Protein AF-A0A871RHY3-F1 (afdb_monomer_lite)

Foldseek 3Di:
DDDPPPDCVVVVVVVVVVVVVVVVCVVVVVPDVDNCLVVVLVVLVVVLPPPDLPPDDVDPQLVVLCVVCLVVLVCVVVDDLLRLLLSLLSNLQVCCCPVVVVPDHQPPLSPDPCPDSVSSVVSQVSLVVDPVSNVSSVVSSVCVNVSSVVCNVSVVVVVVSVVSVVVSVVSVVVVVVVVVVVVCPVVVVVVVVVVVVVVVCVVVVVVVVVVVVVVCVVVVVVVVVVVVVVVVVVVVVVVVVVVVVVVVVVVVVVVVVVVVVVVVVVVVVVVVVVVVVVVVVCCVVVVVVVVVVVVVVVVVVVVVVVVVVVVVVVVVVVVVVVVVPDPDDDDDPPPVVPPPPPVVVVVVVPPPD

Sequence (353 aa):
MSTGANHPYHTMKDCILILLLMKILRSEAEESNELYTPKLLSVIKEASKGKEISVDFDSSCILEVISSFVDRCEQIDEMDESEKSAVAIRLSECIFDEQFSGQMQLPKDCYQEMQTRQDVKRCVSQLAENPVWWTTYFGYLNLVADICNSYRGPLEQQHALSTYRLLEVRIEKMVGLLEQISRGGFMDELRQDMDSMVRNVAEEASERMRYNVEQVAKDMVGNIHAQNREVAEAVRKASESAVKNQRDVESFNKQLRTMHQDSMEELARVLGGKQKEIEHLIDTHLGSSFQLWSKVQRKAIRAVWLALWICVSTAILGVAKFLKKTNVGSFVEIACAGMGVIVGQALYCRIVQ

Radius of gyration: 83.94 Å; chains: 1; bounding box: 131×66×231 Å

InterPro domains:
  IPR007292 Nuclear fusion protein Kar5 [PF04163] (58-258)
  IPR007292 Nuclear fusion protein Kar5 [PTHR28012] (12-268)

Organism: Dekkera bruxellensis (NCBI:txid5007)

Structure (mmCIF, N/CA/C/O backbone):
data_AF-A0A871RHY3-F1
#
_entry.id   AF-A0A871RHY3-F1
#
loop_
_atom_site.group_PDB
_atom_site.id
_atom_site.type_symbol
_atom_site.label_atom_id
_atom_site.label_alt_id
_atom_site.label_comp_id
_atom_site.label_asym_id
_atom_site.label_entity_id
_atom_site.label_seq_id
_atom_site.pdbx_PDB_ins_code
_atom_site.Cartn_x
_atom_site.Cartn_y
_atom_site.Cartn_z
_atom_site.occupancy
_atom_site.B_iso_or_equiv
_atom_site.auth_seq_id
_atom_site.auth_comp_id
_atom_site.auth_asym_id
_atom_site.auth_atom_id
_atom_site.pdbx_PDB_model_num
ATOM 1 N N . MET A 1 1 ? -8.969 -16.867 -23.484 1.00 34.72 1 MET A N 1
ATOM 2 C CA . MET A 1 1 ? -8.028 -17.724 -22.734 1.00 34.72 1 MET A CA 1
ATOM 3 C C . MET A 1 1 ? -6.724 -17.771 -23.509 1.00 34.72 1 MET A C 1
ATOM 5 O O . MET A 1 1 ? -6.635 -18.504 -24.479 1.00 34.72 1 MET A O 1
ATOM 9 N N . SER A 1 2 ? -5.757 -16.941 -23.133 1.00 24.31 2 SER A N 1
ATOM 10 C CA . SER A 1 2 ? -4.347 -17.167 -23.444 1.00 24.31 2 SER A CA 1
ATOM 11 C C . SER A 1 2 ? -3.567 -16.562 -22.287 1.00 24.31 2 SER A C 1
ATOM 13 O O . SER A 1 2 ? -3.678 -15.373 -21.997 1.00 24.31 2 SER A O 1
ATOM 15 N N . THR A 1 3 ? -2.945 -17.439 -21.516 1.00 28.36 3 THR A N 1
ATOM 16 C CA . THR A 1 3 ? -2.154 -17.138 -20.330 1.00 28.36 3 THR A CA 1
ATOM 17 C C . THR A 1 3 ? -0.829 -16.537 -20.775 1.00 28.36 3 THR A C 1
ATOM 19 O O . THR A 1 3 ? -0.040 -17.223 -21.421 1.00 28.36 3 THR A O 1
ATOM 22 N N . GLY A 1 4 ? -0.593 -15.269 -20.434 1.00 29.16 4 GLY A N 1
ATOM 23 C CA . GLY A 1 4 ? 0.709 -14.627 -20.583 1.00 29.16 4 GLY A CA 1
AT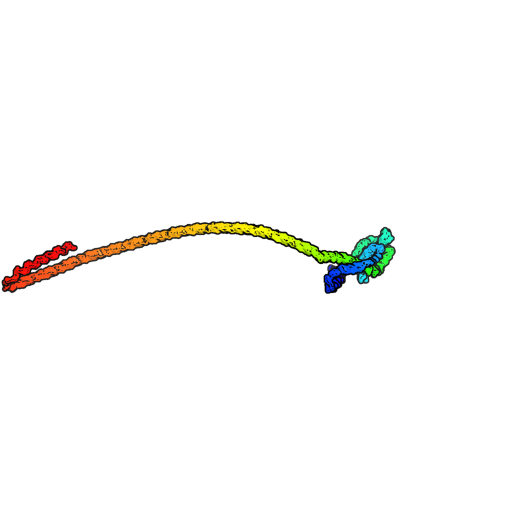OM 24 C C . GLY A 1 4 ? 1.744 -15.366 -19.742 1.00 29.16 4 GLY A C 1
ATOM 25 O O . GLY A 1 4 ? 1.705 -15.326 -18.511 1.00 29.16 4 GLY A O 1
ATOM 26 N N . ALA A 1 5 ? 2.637 -16.084 -20.414 1.00 30.33 5 ALA A N 1
ATOM 27 C CA . ALA A 1 5 ? 3.807 -16.679 -19.803 1.00 30.33 5 ALA A CA 1
ATOM 28 C C . ALA A 1 5 ? 4.798 -15.552 -19.481 1.00 30.33 5 ALA A C 1
ATOM 30 O O . ALA A 1 5 ? 5.574 -15.127 -20.331 1.00 30.33 5 ALA A O 1
ATOM 31 N N . ASN A 1 6 ? 4.755 -15.050 -18.247 1.00 34.31 6 ASN A N 1
ATOM 32 C CA . ASN A 1 6 ? 5.862 -14.285 -17.685 1.00 34.31 6 ASN A CA 1
ATOM 33 C C . ASN A 1 6 ? 7.087 -15.206 -17.635 1.00 34.31 6 ASN A C 1
ATOM 35 O O . ASN A 1 6 ? 7.127 -16.159 -16.853 1.00 34.31 6 ASN A O 1
ATOM 39 N N . HIS A 1 7 ? 8.068 -14.947 -18.499 1.00 35.62 7 HIS A N 1
ATOM 40 C CA . HIS A 1 7 ? 9.336 -15.663 -18.505 1.00 35.62 7 HIS A CA 1
ATOM 41 C C . HIS A 1 7 ? 10.075 -15.452 -17.162 1.00 35.62 7 HIS A C 1
ATOM 43 O O . HIS A 1 7 ? 10.388 -14.313 -16.820 1.00 35.62 7 HIS A O 1
ATOM 49 N N . PRO A 1 8 ? 10.420 -16.515 -16.402 1.00 38.91 8 PRO A N 1
ATOM 50 C CA . PRO A 1 8 ? 11.070 -16.398 -15.085 1.00 38.91 8 PRO A CA 1
ATOM 51 C C . PRO A 1 8 ? 12.577 -16.084 -15.151 1.00 38.91 8 PRO A C 1
ATOM 53 O O . PRO A 1 8 ? 13.247 -15.995 -14.118 1.00 38.91 8 PRO A O 1
ATOM 56 N N . TYR A 1 9 ? 13.144 -15.972 -16.355 1.00 36.91 9 TYR A N 1
ATOM 57 C CA . TYR A 1 9 ? 14.594 -15.963 -16.561 1.00 36.91 9 TYR A CA 1
ATOM 58 C C . TYR A 1 9 ? 15.264 -14.619 -16.243 1.00 36.91 9 TYR A C 1
ATOM 60 O O . TYR A 1 9 ? 16.408 -14.624 -15.787 1.00 36.91 9 TYR A O 1
ATOM 68 N N . HIS A 1 10 ? 14.565 -13.487 -16.392 1.00 39.28 10 HIS A N 1
ATOM 69 C CA . HIS A 1 10 ? 15.110 -12.172 -16.023 1.00 39.28 10 HIS A CA 1
ATOM 70 C C . HIS A 1 10 ? 15.220 -12.00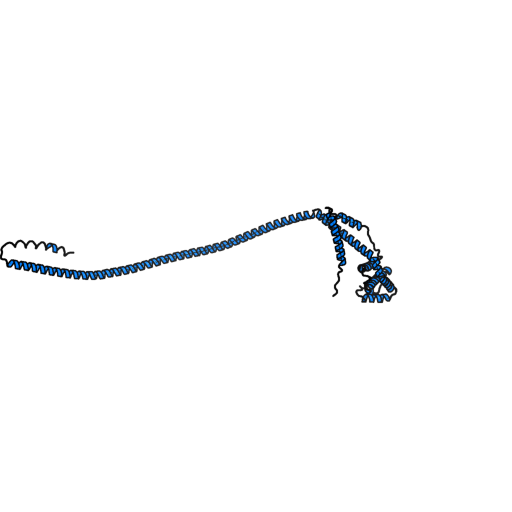7 -14.502 1.00 39.28 10 HIS A C 1
ATOM 72 O O . HIS A 1 10 ? 16.290 -11.696 -13.985 1.00 39.28 10 HIS A O 1
ATOM 78 N N . THR A 1 11 ? 14.167 -12.368 -13.764 1.00 43.88 11 THR A N 1
ATOM 79 C CA . THR A 1 11 ? 14.159 -12.301 -12.296 1.00 43.88 11 THR A CA 1
ATOM 80 C C . THR A 1 11 ? 15.189 -13.224 -11.651 1.00 43.88 11 THR A C 1
ATOM 82 O O . THR A 1 11 ? 15.744 -12.893 -10.609 1.00 43.88 11 THR A O 1
ATOM 85 N N . MET A 1 12 ? 15.486 -14.377 -12.263 1.00 40.31 12 MET A N 1
ATOM 86 C CA . MET A 1 12 ? 16.470 -15.309 -11.711 1.00 40.31 12 MET A CA 1
ATOM 87 C C . MET A 1 12 ? 17.908 -14.809 -11.903 1.00 40.31 12 MET A C 1
ATOM 89 O O . MET A 1 12 ? 18.705 -14.939 -10.977 1.00 40.31 12 MET A O 1
ATOM 93 N N . LYS A 1 13 ? 18.238 -14.190 -13.049 1.00 44.59 13 LYS A N 1
ATOM 94 C CA . LYS A 1 13 ? 19.555 -13.563 -13.273 1.00 44.59 13 LYS A CA 1
ATOM 95 C C . LYS A 1 13 ? 19.782 -12.391 -12.313 1.00 44.59 13 LYS A C 1
ATOM 97 O O . LYS A 1 13 ? 20.849 -12.315 -11.707 1.00 44.59 13 LYS A O 1
ATOM 102 N N . ASP A 1 14 ? 18.757 -11.572 -12.084 1.00 44.06 14 ASP A N 1
ATOM 103 C CA . ASP A 1 14 ? 18.810 -10.463 -11.125 1.00 44.06 14 ASP A CA 1
ATOM 104 C C . ASP A 1 14 ? 18.944 -10.962 -9.679 1.00 44.06 14 ASP A C 1
ATOM 106 O O . ASP A 1 14 ? 19.763 -10.452 -8.912 1.00 44.06 14 ASP A O 1
ATOM 110 N N . CYS A 1 15 ? 18.219 -12.023 -9.304 1.00 40.78 15 CYS A N 1
ATOM 111 C CA . CYS A 1 15 ? 18.378 -12.663 -7.998 1.00 40.78 15 CYS A CA 1
ATOM 112 C C . CYS A 1 15 ? 19.764 -13.293 -7.823 1.00 40.78 15 CYS A C 1
ATOM 114 O O . CYS A 1 15 ? 20.337 -13.182 -6.744 1.00 40.78 15 CYS A O 1
ATOM 116 N N . ILE A 1 16 ? 20.330 -13.927 -8.853 1.00 57.22 16 ILE A N 1
ATOM 117 C CA . ILE A 1 16 ? 21.684 -14.496 -8.797 1.00 57.22 16 ILE A CA 1
ATOM 118 C C . ILE A 1 16 ? 22.722 -13.381 -8.650 1.00 57.22 16 ILE A C 1
ATOM 120 O O . ILE A 1 16 ? 23.623 -13.512 -7.825 1.00 57.22 16 ILE A O 1
ATOM 124 N N . LEU A 1 17 ? 22.574 -12.267 -9.372 1.00 52.22 17 LEU A N 1
ATOM 125 C CA . LEU A 1 17 ? 23.465 -11.114 -9.254 1.00 52.22 17 LEU A CA 1
ATOM 126 C C . LEU A 1 17 ? 23.392 -10.490 -7.852 1.00 52.22 17 LEU A C 1
ATOM 128 O O . LEU A 1 17 ? 24.427 -10.244 -7.239 1.00 52.22 17 LEU A O 1
ATOM 132 N N . ILE A 1 18 ? 22.188 -10.317 -7.300 1.00 54.62 18 ILE A N 1
ATOM 133 C CA . ILE A 1 18 ? 21.980 -9.818 -5.931 1.00 54.62 18 ILE A CA 1
ATOM 134 C C . ILE A 1 18 ? 22.538 -10.799 -4.893 1.00 54.62 18 ILE A C 1
ATOM 136 O O . ILE A 1 18 ? 23.165 -10.371 -3.930 1.00 54.62 18 ILE A O 1
ATOM 140 N N . LEU A 1 19 ? 22.364 -12.110 -5.078 1.00 53.72 19 LEU A N 1
ATOM 141 C CA . LEU A 1 19 ? 22.901 -13.132 -4.173 1.00 53.72 19 LEU A CA 1
ATOM 142 C C . LEU A 1 19 ? 24.429 -13.227 -4.243 1.00 53.72 19 LEU A C 1
ATOM 144 O O . LEU A 1 19 ? 25.063 -13.469 -3.216 1.00 53.72 19 LEU A O 1
ATOM 148 N N . LEU A 1 20 ? 25.026 -13.016 -5.418 1.00 56.69 20 LEU A N 1
ATOM 149 C CA . LEU A 1 20 ? 26.476 -12.922 -5.588 1.00 56.69 20 LEU A CA 1
ATOM 150 C C . LEU A 1 20 ? 27.019 -11.650 -4.935 1.00 56.69 20 LEU A C 1
ATOM 152 O O . LEU A 1 20 ? 27.974 -11.741 -4.172 1.00 56.69 20 LEU A O 1
ATOM 156 N N . LEU A 1 21 ? 26.368 -10.501 -5.134 1.00 54.19 21 LEU A N 1
ATOM 157 C CA . LEU A 1 21 ? 26.714 -9.251 -4.452 1.00 54.19 21 LEU A CA 1
ATOM 158 C C . LEU A 1 21 ? 26.584 -9.395 -2.930 1.00 54.19 21 LEU A C 1
ATOM 160 O O . LEU A 1 21 ? 27.498 -9.029 -2.205 1.00 54.19 21 LEU A O 1
ATOM 164 N N . MET A 1 22 ? 25.510 -10.013 -2.436 1.00 54.38 22 MET A N 1
ATOM 165 C CA . MET A 1 22 ? 25.309 -10.290 -1.009 1.00 54.38 22 MET A CA 1
ATOM 166 C C . MET A 1 22 ? 26.348 -11.269 -0.451 1.00 54.38 22 MET A C 1
ATOM 168 O O . MET A 1 22 ? 26.772 -11.113 0.689 1.00 54.38 22 MET A O 1
ATOM 172 N N . LYS A 1 23 ? 26.783 -12.271 -1.227 1.00 59.38 23 LYS A N 1
ATOM 173 C CA . LYS A 1 23 ? 27.857 -13.191 -0.820 1.00 59.38 23 LYS A CA 1
ATOM 174 C C . LYS A 1 23 ? 29.224 -12.519 -0.792 1.00 59.38 23 LYS A C 1
ATOM 176 O O . LYS A 1 23 ? 29.977 -12.798 0.130 1.00 59.38 23 LYS A O 1
ATOM 181 N N . ILE A 1 24 ? 29.527 -11.649 -1.753 1.00 56.25 24 ILE A N 1
ATOM 182 C CA . ILE A 1 24 ? 30.765 -10.858 -1.770 1.00 56.25 24 ILE A CA 1
ATOM 183 C C . ILE A 1 24 ? 30.770 -9.904 -0.570 1.00 56.25 24 ILE A C 1
ATOM 185 O O . ILE A 1 24 ? 31.701 -9.938 0.225 1.00 56.25 24 ILE A O 1
ATOM 189 N N . LEU A 1 25 ? 29.667 -9.180 -0.348 1.00 51.50 25 LEU A N 1
ATOM 190 C CA . LEU A 1 25 ? 29.488 -8.307 0.816 1.00 51.50 25 LEU A CA 1
ATOM 191 C C . LEU A 1 25 ? 29.602 -9.068 2.146 1.00 51.50 25 LEU A C 1
ATOM 193 O O . LEU A 1 25 ? 30.148 -8.540 3.107 1.00 51.50 25 LEU A O 1
ATOM 197 N N . ARG A 1 26 ? 29.108 -10.311 2.214 1.00 49.31 26 ARG A N 1
ATOM 198 C CA . ARG A 1 26 ? 29.196 -11.154 3.416 1.00 49.31 26 ARG A CA 1
ATOM 199 C C . ARG A 1 26 ? 30.596 -11.727 3.638 1.00 49.31 26 ARG A C 1
ATOM 201 O O . ARG A 1 26 ? 31.051 -11.756 4.772 1.00 49.31 26 ARG A O 1
ATOM 208 N N . SER A 1 27 ? 31.259 -12.168 2.570 1.00 46.28 27 SER A N 1
ATOM 209 C CA . SER A 1 27 ? 32.618 -12.716 2.617 1.00 46.28 27 SER A CA 1
ATOM 210 C C . SER A 1 27 ? 33.648 -11.650 2.990 1.00 46.28 27 SER A C 1
ATOM 212 O O . SER A 1 27 ? 34.603 -11.965 3.685 1.00 46.28 27 SER A O 1
ATOM 214 N N . GLU A 1 28 ? 33.459 -10.400 2.557 1.00 45.25 28 GLU A N 1
ATOM 215 C CA . GLU A 1 28 ? 34.365 -9.288 2.884 1.00 45.25 28 GLU A CA 1
ATOM 216 C C . GLU A 1 28 ? 34.068 -8.658 4.259 1.00 45.25 28 GLU A C 1
ATOM 218 O O . GLU A 1 28 ? 34.973 -8.119 4.897 1.00 45.25 28 GLU A O 1
ATOM 223 N N . ALA A 1 29 ? 32.830 -8.771 4.762 1.00 46.66 29 ALA A N 1
ATOM 224 C CA . ALA A 1 29 ? 32.450 -8.303 6.099 1.00 46.66 29 ALA A CA 1
ATOM 225 C C . ALA A 1 29 ? 32.976 -9.190 7.245 1.00 46.66 29 ALA A C 1
ATOM 227 O O . ALA A 1 29 ? 33.106 -8.711 8.369 1.00 46.66 29 ALA A O 1
ATOM 228 N N . GLU A 1 30 ? 33.282 -10.468 6.990 1.00 45.62 30 GLU A N 1
ATOM 229 C CA . GLU A 1 30 ? 33.832 -11.376 8.013 1.00 45.62 30 GLU A CA 1
ATOM 230 C C . GLU A 1 30 ? 35.341 -11.178 8.249 1.00 45.62 30 GLU A C 1
ATOM 232 O O . GLU A 1 30 ? 35.845 -11.574 9.299 1.00 45.62 30 GLU A O 1
ATOM 237 N N . GLU A 1 31 ? 36.062 -10.519 7.333 1.00 45.09 31 GLU A N 1
ATOM 238 C CA . GLU A 1 31 ? 37.527 -10.395 7.402 1.00 45.09 31 GLU A CA 1
ATOM 239 C C . GLU A 1 31 ? 38.023 -9.018 7.884 1.00 45.09 31 GLU A C 1
ATOM 241 O O . GLU A 1 31 ? 39.197 -8.857 8.218 1.00 45.09 31 GLU A O 1
ATOM 246 N N . SER A 1 32 ? 37.149 -8.010 7.999 1.00 41.72 32 SER A N 1
ATOM 247 C CA . SER A 1 32 ? 37.547 -6.691 8.502 1.00 41.72 32 SER A CA 1
ATOM 248 C C . SER A 1 32 ? 36.383 -5.909 9.113 1.00 41.72 32 SER A C 1
ATOM 250 O O . SER A 1 32 ? 35.351 -5.685 8.492 1.00 41.72 32 SER A O 1
ATOM 252 N N . ASN A 1 33 ? 36.567 -5.456 10.352 1.00 42.16 33 ASN A N 1
ATOM 253 C CA . ASN A 1 33 ? 35.591 -4.696 11.141 1.00 42.16 33 ASN A CA 1
ATOM 254 C C . ASN A 1 33 ? 35.459 -3.220 10.683 1.00 42.16 33 ASN A C 1
ATOM 256 O O . ASN A 1 33 ? 35.135 -2.341 11.479 1.00 42.16 33 ASN A O 1
ATOM 260 N N . GLU A 1 34 ? 35.754 -2.936 9.412 1.00 45.28 34 GLU A N 1
ATOM 261 C CA . GLU A 1 34 ? 35.623 -1.623 8.783 1.00 45.28 34 GLU A CA 1
ATOM 262 C C . GLU A 1 34 ? 34.613 -1.729 7.638 1.00 45.28 34 GLU A C 1
ATOM 264 O O . GLU A 1 34 ? 34.694 -2.602 6.780 1.00 45.28 34 GLU A O 1
ATOM 269 N N . LEU A 1 35 ? 33.621 -0.842 7.630 1.00 49.53 35 LEU A N 1
ATOM 270 C CA . LEU A 1 35 ? 32.551 -0.818 6.640 1.00 49.53 35 LEU A CA 1
ATOM 271 C C . LEU A 1 35 ? 33.115 -0.402 5.260 1.00 49.53 35 LEU A C 1
ATOM 273 O O . LEU A 1 35 ? 33.125 0.775 4.905 1.00 49.53 35 LEU A O 1
ATOM 277 N N . TYR A 1 36 ? 33.591 -1.376 4.476 1.00 51.19 36 TYR A N 1
ATOM 278 C CA . TYR A 1 36 ? 34.290 -1.212 3.185 1.00 51.19 36 TYR A CA 1
ATOM 279 C C . TYR A 1 36 ? 33.425 -0.723 2.000 1.00 51.19 36 TYR A C 1
ATOM 281 O O . TYR A 1 36 ? 33.869 -0.734 0.848 1.00 51.19 36 TYR A O 1
ATOM 289 N N . THR A 1 37 ? 32.215 -0.213 2.244 1.00 57.94 37 THR A N 1
ATOM 290 C CA . THR A 1 37 ? 31.340 0.377 1.211 1.00 57.94 37 THR A CA 1
ATOM 291 C C . THR A 1 37 ? 31.993 1.455 0.325 1.00 57.94 37 THR A C 1
ATOM 293 O O . THR A 1 37 ? 31.690 1.468 -0.869 1.00 57.94 37 THR A O 1
ATOM 296 N N . PRO A 1 38 ? 32.922 2.314 0.808 1.00 59.22 38 PRO A N 1
ATOM 297 C CA . PRO A 1 38 ? 33.596 3.296 -0.048 1.00 59.22 38 PRO A CA 1
ATOM 298 C C . PRO A 1 38 ? 34.537 2.661 -1.080 1.00 59.22 38 PRO A C 1
ATOM 300 O O . PRO A 1 38 ? 34.632 3.152 -2.203 1.00 59.22 38 PRO A O 1
ATOM 303 N N . LYS A 1 39 ? 35.216 1.562 -0.718 1.00 61.62 39 LYS A N 1
ATOM 304 C CA . LYS A 1 39 ? 36.209 0.892 -1.574 1.00 61.62 39 LYS A CA 1
ATOM 305 C C . LYS A 1 39 ? 35.540 0.087 -2.686 1.00 61.62 39 LYS A C 1
ATOM 307 O O . LYS A 1 39 ? 35.990 0.121 -3.829 1.00 61.62 39 LYS A O 1
ATOM 312 N N . LEU A 1 40 ? 34.425 -0.577 -2.378 1.00 63.22 40 LEU A N 1
ATOM 313 C CA . LEU A 1 40 ? 33.598 -1.242 -3.386 1.00 63.22 40 LEU A CA 1
ATOM 314 C C . LEU A 1 40 ? 33.009 -0.221 -4.372 1.00 63.22 40 LEU A C 1
ATOM 316 O O . LEU A 1 40 ? 33.064 -0.422 -5.583 1.00 63.22 40 LEU A O 1
ATOM 320 N N . LEU A 1 41 ? 32.513 0.911 -3.863 1.00 63.22 41 LEU A N 1
ATOM 321 C CA . LEU A 1 41 ? 31.991 1.990 -4.697 1.00 63.22 41 LEU A CA 1
ATOM 322 C C . LEU A 1 41 ? 33.077 2.605 -5.595 1.00 63.22 41 LEU A C 1
ATOM 324 O O . LEU A 1 41 ? 32.805 2.880 -6.761 1.00 63.22 41 LEU A O 1
ATOM 328 N N . SER A 1 42 ? 34.306 2.787 -5.099 1.00 66.06 42 SER A N 1
ATOM 329 C CA . SER A 1 42 ? 35.414 3.271 -5.932 1.00 66.06 42 SER A CA 1
ATOM 330 C C . SER A 1 42 ? 35.803 2.276 -7.027 1.00 66.06 42 SER A C 1
ATOM 332 O O . SER A 1 42 ? 36.046 2.700 -8.150 1.00 66.06 42 SER A O 1
ATOM 334 N N . VAL A 1 43 ? 35.781 0.967 -6.745 1.00 67.75 43 VAL A N 1
ATOM 335 C CA . VAL A 1 43 ? 36.045 -0.081 -7.750 1.00 67.75 43 VAL A CA 1
ATOM 336 C C . VAL A 1 43 ? 34.954 -0.105 -8.828 1.00 67.75 43 VAL A C 1
ATOM 338 O O . VAL A 1 43 ? 35.267 -0.201 -10.013 1.00 67.75 43 VAL A O 1
ATOM 341 N N . ILE A 1 44 ? 33.680 0.040 -8.445 1.00 62.91 44 ILE A N 1
ATOM 342 C CA . ILE A 1 44 ? 32.554 0.120 -9.393 1.00 62.91 44 ILE A CA 1
ATOM 343 C C . ILE A 1 44 ? 32.671 1.375 -10.267 1.00 62.91 44 ILE A C 1
ATOM 345 O O . ILE A 1 44 ? 32.549 1.283 -11.488 1.00 62.91 44 ILE A O 1
ATOM 349 N N . LYS A 1 45 ? 32.971 2.526 -9.656 1.00 64.94 45 LYS A N 1
ATOM 350 C CA . LYS A 1 45 ? 33.197 3.799 -10.355 1.00 64.94 45 LYS A CA 1
ATOM 351 C C . LYS A 1 45 ? 34.335 3.725 -11.352 1.00 64.94 45 LYS A C 1
ATOM 353 O O . LYS A 1 45 ? 34.249 4.284 -12.436 1.00 64.94 45 LYS A O 1
ATOM 358 N N . GLU A 1 46 ? 35.419 3.062 -10.981 1.00 68.75 46 GLU A N 1
ATOM 359 C CA . GLU A 1 46 ? 36.588 2.919 -11.839 1.00 68.75 46 GLU A CA 1
ATOM 360 C C . GLU A 1 46 ? 36.328 1.943 -12.997 1.00 68.75 46 GLU A C 1
ATOM 362 O O . GLU A 1 46 ? 36.781 2.190 -14.111 1.00 68.75 46 GLU A O 1
ATOM 367 N N . ALA A 1 47 ? 35.501 0.912 -12.785 1.00 61.56 47 ALA A N 1
ATOM 368 C CA . ALA A 1 47 ? 35.053 -0.006 -13.834 1.00 61.56 47 ALA A CA 1
ATOM 369 C C . ALA A 1 47 ? 34.021 0.612 -14.801 1.00 61.56 47 ALA A C 1
ATOM 371 O O . ALA A 1 47 ? 33.941 0.192 -15.959 1.00 61.56 47 ALA A O 1
ATOM 372 N N . SER A 1 48 ? 33.230 1.595 -14.347 1.00 59.56 48 SER A N 1
ATOM 373 C CA . SER A 1 48 ? 32.245 2.315 -15.173 1.00 59.56 48 SER A CA 1
ATOM 374 C C . SER A 1 48 ? 32.852 3.505 -15.937 1.00 59.56 48 SER A C 1
ATOM 376 O O . SER A 1 48 ? 32.297 3.943 -16.953 1.00 59.56 48 SER A O 1
ATOM 378 N N . LYS A 1 49 ? 34.005 4.021 -15.487 1.00 58.34 49 LYS A N 1
ATOM 379 C CA . LYS A 1 49 ? 34.661 5.210 -16.049 1.00 58.34 49 LYS A CA 1
ATOM 380 C C . LYS A 1 49 ? 35.227 4.951 -17.450 1.00 58.34 49 LYS A C 1
ATOM 382 O O . LYS A 1 49 ? 36.121 4.135 -17.639 1.00 58.34 49 LYS A O 1
ATOM 387 N N . GLY A 1 50 ? 34.741 5.705 -18.436 1.00 56.41 50 GLY A N 1
ATOM 388 C CA . GLY A 1 50 ? 35.315 5.751 -19.789 1.00 56.41 50 GLY A CA 1
ATOM 389 C C . GLY A 1 50 ? 34.853 4.658 -20.756 1.00 56.41 50 GLY A C 1
ATOM 390 O O . GLY A 1 50 ? 35.330 4.623 -21.886 1.00 56.41 50 GLY A O 1
ATOM 391 N N . LYS A 1 51 ? 33.909 3.791 -20.367 1.00 55.44 51 LYS A N 1
ATOM 392 C CA . LYS A 1 51 ? 33.282 2.836 -21.292 1.00 55.44 51 LYS A CA 1
ATOM 393 C C . LYS A 1 51 ? 32.007 3.452 -21.865 1.00 55.44 51 LYS A C 1
ATOM 395 O O . LYS A 1 51 ? 30.904 3.209 -21.381 1.00 55.44 51 LYS A O 1
ATOM 400 N N . GLU A 1 52 ? 32.171 4.327 -22.849 1.00 51.34 52 GLU A N 1
ATOM 401 C CA . GLU A 1 52 ? 31.079 4.716 -23.739 1.00 51.34 52 GLU A CA 1
ATOM 402 C C . GLU A 1 52 ? 31.127 3.807 -24.954 1.00 51.34 52 GLU A C 1
ATOM 404 O O . GLU A 1 52 ? 32.082 3.809 -25.723 1.00 51.34 52 GLU A O 1
ATOM 409 N N . ILE A 1 53 ? 30.101 2.978 -25.084 1.00 54.78 53 ILE A N 1
ATOM 410 C CA . ILE A 1 53 ? 29.853 2.240 -26.311 1.00 54.78 53 ILE A CA 1
ATOM 411 C C . ILE A 1 53 ? 28.789 3.052 -27.010 1.00 54.78 53 ILE A C 1
ATOM 413 O O . ILE A 1 53 ? 27.599 2.909 -26.735 1.00 54.78 53 ILE A O 1
ATOM 417 N N . SER A 1 54 ? 29.245 4.001 -27.822 1.00 49.84 54 SER A N 1
ATOM 418 C CA . SER A 1 54 ? 28.386 4.663 -28.786 1.00 49.84 54 SER A CA 1
ATOM 419 C C . SER A 1 54 ? 28.098 3.645 -29.878 1.00 49.84 54 SER A C 1
ATOM 421 O O . SER A 1 54 ? 28.953 3.356 -30.716 1.00 49.84 54 SER A O 1
ATOM 423 N N . VAL A 1 55 ? 26.910 3.054 -29.837 1.00 55.59 55 VAL A N 1
ATOM 424 C CA . VAL A 1 55 ? 26.363 2.440 -31.038 1.00 55.59 55 VAL A CA 1
ATOM 425 C C . VAL A 1 55 ? 25.969 3.612 -31.929 1.00 55.59 55 VAL A C 1
ATOM 427 O O . VAL A 1 55 ? 25.033 4.343 -31.609 1.00 55.59 55 VAL A O 1
ATOM 430 N N . ASP A 1 56 ? 26.783 3.873 -32.949 1.00 53.69 56 ASP A N 1
ATOM 431 C CA . ASP A 1 56 ? 26.553 4.961 -33.895 1.00 53.69 56 ASP A CA 1
ATOM 432 C C . ASP A 1 56 ? 25.386 4.545 -34.792 1.00 53.69 56 ASP A C 1
ATOM 434 O O . ASP A 1 56 ? 25.520 3.691 -35.670 1.00 53.69 56 ASP A O 1
ATOM 438 N N . PHE A 1 57 ? 24.200 5.046 -34.463 1.00 57.97 57 PHE A N 1
ATOM 439 C CA . PHE A 1 57 ? 23.035 4.936 -35.321 1.00 57.97 57 PHE A CA 1
ATOM 440 C C . PHE A 1 57 ? 22.906 6.263 -36.055 1.00 57.97 57 PHE A C 1
ATOM 442 O O . PHE A 1 57 ? 22.698 7.295 -35.418 1.00 57.97 57 PHE A O 1
ATOM 449 N N . ASP A 1 58 ? 22.995 6.218 -37.386 1.00 58.34 58 ASP A N 1
ATOM 450 C CA . ASP A 1 58 ? 22.918 7.404 -38.248 1.00 58.34 58 ASP A CA 1
ATOM 451 C C . ASP A 1 58 ? 21.602 8.187 -38.069 1.00 58.34 58 ASP A C 1
ATOM 453 O O . ASP A 1 58 ? 21.534 9.367 -38.420 1.00 58.34 58 ASP A O 1
ATOM 457 N N . SER A 1 59 ? 20.563 7.568 -37.483 1.00 69.56 59 SER A N 1
ATOM 458 C CA . SER A 1 59 ? 19.298 8.239 -37.206 1.00 69.56 59 SER A CA 1
ATOM 459 C C . SER A 1 59 ? 18.518 7.752 -35.980 1.00 69.56 59 SER A C 1
ATOM 461 O O . SER A 1 59 ? 18.561 6.583 -35.583 1.00 69.56 59 SER A O 1
ATOM 463 N N . SER A 1 60 ? 17.750 8.673 -35.381 1.00 77.56 60 SER A N 1
ATOM 464 C CA . SER A 1 60 ? 16.888 8.395 -34.226 1.00 77.56 60 SER A CA 1
ATOM 465 C C . SER A 1 60 ? 15.709 7.479 -34.566 1.00 77.56 60 SER A C 1
ATOM 467 O O . SER A 1 60 ? 15.290 6.709 -33.705 1.00 77.56 60 SER A O 1
ATOM 469 N N . CYS A 1 61 ? 15.206 7.518 -35.806 1.00 86.12 61 CYS A N 1
ATOM 470 C CA . CYS A 1 61 ? 14.110 6.659 -36.261 1.00 86.12 61 CYS A CA 1
ATOM 471 C C . CYS A 1 61 ? 14.551 5.193 -36.345 1.00 86.12 61 CYS A C 1
ATOM 473 O O . CYS A 1 61 ? 13.905 4.310 -35.780 1.00 86.12 61 CYS A O 1
ATOM 475 N N . ILE A 1 62 ? 15.698 4.929 -36.982 1.00 85.62 62 ILE A N 1
ATOM 476 C CA . ILE A 1 62 ? 16.237 3.570 -37.117 1.00 85.62 62 ILE A CA 1
ATOM 477 C C . ILE A 1 62 ? 16.529 2.976 -35.735 1.00 85.62 62 ILE A C 1
ATOM 479 O O . ILE A 1 62 ? 16.188 1.820 -35.474 1.00 85.62 62 ILE A O 1
ATOM 483 N N . LEU A 1 63 ? 17.094 3.775 -34.824 1.00 83.19 63 LEU A N 1
ATOM 484 C CA . LEU A 1 63 ? 17.342 3.362 -33.444 1.00 83.19 63 LEU A CA 1
ATOM 485 C C . LEU A 1 63 ? 16.053 2.978 -32.703 1.00 83.19 63 LEU A C 1
ATOM 487 O O . LEU A 1 63 ? 16.016 1.958 -32.011 1.00 83.19 63 LEU A O 1
ATOM 491 N N . GLU A 1 64 ? 14.981 3.753 -32.853 1.00 85.25 64 GLU A N 1
ATOM 492 C CA . GLU A 1 64 ? 13.685 3.431 -32.250 1.00 85.25 64 GLU A CA 1
ATOM 493 C C . GLU A 1 64 ? 13.129 2.106 -32.789 1.00 85.25 64 GLU A C 1
ATOM 495 O O . GLU A 1 64 ? 12.703 1.241 -32.020 1.00 85.25 64 GLU A O 1
ATOM 500 N N . VAL A 1 65 ? 13.189 1.900 -34.107 1.00 88.81 65 VAL A N 1
ATOM 501 C CA . VAL A 1 65 ? 12.727 0.648 -34.712 1.00 88.81 65 VAL A CA 1
ATOM 502 C C . VAL A 1 65 ? 13.550 -0.525 -34.190 1.00 88.81 65 VAL A C 1
ATOM 504 O O . VAL A 1 65 ? 12.958 -1.478 -33.689 1.00 88.81 65 VAL A O 1
ATOM 507 N N . ILE A 1 66 ? 14.884 -0.446 -34.216 1.00 87.19 66 ILE A N 1
ATOM 508 C CA . ILE A 1 66 ? 15.771 -1.522 -33.745 1.00 87.19 66 ILE A CA 1
ATOM 509 C C . ILE A 1 66 ? 15.541 -1.827 -32.263 1.00 87.19 66 ILE A C 1
ATOM 511 O O . ILE A 1 66 ? 15.317 -2.983 -31.904 1.00 87.19 66 ILE A O 1
ATOM 515 N N . SER A 1 67 ? 15.513 -0.805 -31.405 1.00 83.25 67 SER A N 1
ATOM 516 C CA . SER A 1 67 ? 15.258 -0.984 -29.969 1.00 83.25 67 SER A CA 1
ATOM 517 C C . SER A 1 67 ? 13.899 -1.633 -29.670 1.00 83.25 67 SER A C 1
ATOM 519 O O . SER A 1 67 ? 13.780 -2.355 -28.686 1.00 83.25 67 SER A O 1
ATOM 521 N N . SER A 1 68 ? 12.893 -1.469 -30.539 1.00 86.19 68 SER A N 1
ATOM 522 C CA . SER A 1 68 ? 11.566 -2.071 -30.343 1.00 86.19 68 SER A CA 1
ATOM 523 C C . SER A 1 68 ? 11.494 -3.588 -30.578 1.00 86.19 68 SER A C 1
ATOM 525 O O . SER A 1 68 ? 10.540 -4.225 -30.125 1.00 86.19 68 SER A O 1
ATOM 527 N N . PHE A 1 69 ? 12.462 -4.187 -31.285 1.00 85.00 69 PHE A N 1
ATOM 528 C CA . PHE A 1 69 ? 12.472 -5.634 -31.551 1.00 85.00 69 PHE A CA 1
ATOM 529 C C . PHE A 1 69 ? 13.764 -6.352 -31.149 1.00 85.00 69 PHE A C 1
ATOM 531 O O . PHE A 1 69 ? 13.768 -7.584 -31.150 1.00 85.00 69 PHE A O 1
ATOM 538 N N . VAL A 1 70 ? 14.823 -5.626 -30.767 1.00 83.19 70 VAL A N 1
ATOM 539 C CA . VAL A 1 70 ? 16.135 -6.214 -30.446 1.00 83.19 70 VAL A CA 1
ATOM 540 C C . VAL A 1 70 ? 16.074 -7.263 -29.329 1.00 83.19 70 VAL A C 1
ATOM 542 O O . VAL A 1 70 ? 16.751 -8.287 -29.407 1.00 83.19 70 VAL A O 1
ATOM 545 N N . ASP A 1 71 ? 15.197 -7.077 -28.340 1.00 78.38 71 ASP A N 1
ATOM 546 C CA . ASP A 1 71 ? 15.025 -8.016 -27.221 1.00 78.38 71 ASP A CA 1
ATOM 547 C C . ASP A 1 71 ? 14.525 -9.398 -27.675 1.00 78.38 71 ASP A C 1
ATOM 549 O O . ASP A 1 71 ? 14.728 -10.402 -26.994 1.00 78.38 71 ASP A O 1
ATOM 553 N N . ARG A 1 72 ? 13.886 -9.474 -28.849 1.00 79.88 72 ARG A N 1
ATOM 554 C CA . ARG A 1 72 ? 13.389 -10.725 -29.441 1.00 79.88 72 ARG A CA 1
ATOM 555 C C . ARG A 1 72 ? 14.382 -11.369 -30.407 1.00 79.88 72 ARG A C 1
ATOM 557 O O . ARG A 1 72 ? 14.090 -12.433 -30.946 1.00 79.88 72 ARG A O 1
ATOM 564 N N . CYS A 1 73 ? 15.567 -10.787 -30.601 1.00 82.25 73 CYS A N 1
ATOM 565 C CA . CYS A 1 73 ? 16.578 -11.336 -31.505 1.00 82.25 73 CYS A CA 1
ATOM 566 C C . CYS A 1 73 ? 17.122 -12.709 -31.067 1.00 82.25 73 CYS A C 1
ATOM 568 O O . CYS A 1 73 ? 17.704 -13.409 -31.889 1.00 82.25 73 CYS A O 1
ATOM 570 N N . GLU A 1 74 ? 16.921 -13.136 -29.810 1.00 75.88 74 GLU A N 1
ATOM 571 C CA . GLU A 1 74 ? 17.193 -14.523 -29.377 1.00 75.88 74 GLU A CA 1
ATOM 572 C C . GLU A 1 74 ? 16.371 -15.563 -30.142 1.00 75.88 74 GLU A C 1
ATOM 574 O O . GLU A 1 74 ? 16.839 -16.679 -30.348 1.00 75.88 74 GLU A O 1
ATOM 579 N N . GLN A 1 75 ? 15.166 -15.188 -30.565 1.00 79.69 75 GLN A N 1
ATOM 580 C CA . GLN A 1 75 ? 14.187 -16.051 -31.223 1.00 79.69 75 GLN A CA 1
ATOM 581 C C . GLN A 1 75 ? 13.908 -15.562 -32.649 1.00 79.69 75 GLN A C 1
ATOM 583 O O . GLN A 1 75 ? 12.809 -15.734 -33.169 1.00 79.69 75 GLN A O 1
ATOM 588 N N . ILE A 1 76 ? 14.891 -14.932 -33.302 1.00 79.31 76 ILE A N 1
ATOM 589 C CA . ILE A 1 76 ? 14.690 -14.312 -34.620 1.00 79.31 76 ILE A CA 1
ATOM 590 C C . ILE A 1 76 ? 14.260 -15.318 -35.699 1.00 79.31 76 ILE A C 1
ATOM 592 O O . ILE A 1 76 ? 13.476 -14.983 -36.590 1.00 79.31 76 ILE A O 1
ATOM 596 N N . ASP A 1 77 ? 14.718 -16.566 -35.577 1.00 76.62 77 ASP A N 1
ATOM 597 C CA . ASP A 1 77 ? 14.339 -17.675 -36.457 1.00 76.62 77 ASP A CA 1
ATOM 598 C C . ASP A 1 77 ? 12.894 -18.149 -36.221 1.00 76.62 77 ASP A C 1
ATOM 600 O O . ASP A 1 77 ? 12.265 -18.691 -37.128 1.00 76.62 77 ASP A O 1
ATOM 604 N N . GLU A 1 78 ? 12.347 -17.910 -35.026 1.00 80.56 78 GLU A N 1
ATOM 605 C CA . GLU A 1 78 ? 10.960 -18.220 -34.650 1.00 80.56 78 GLU A CA 1
ATOM 606 C C . GLU A 1 78 ? 10.006 -17.039 -34.905 1.00 80.56 78 GLU A C 1
ATOM 608 O O . GLU A 1 78 ? 8.786 -17.196 -34.810 1.00 80.56 78 GLU A O 1
ATOM 613 N N . MET A 1 79 ? 10.549 -15.862 -35.241 1.00 82.00 79 MET A N 1
ATOM 614 C CA . MET A 1 79 ? 9.780 -14.648 -35.492 1.00 82.00 79 MET A CA 1
ATOM 615 C C . MET A 1 79 ? 8.902 -14.813 -36.734 1.00 82.00 79 MET A C 1
ATOM 617 O O . MET A 1 79 ? 9.364 -15.251 -37.793 1.00 82.00 79 MET A O 1
ATOM 621 N N . ASP A 1 80 ? 7.629 -14.438 -36.611 1.00 86.12 80 ASP A N 1
ATOM 622 C CA . ASP A 1 80 ? 6.657 -14.620 -37.684 1.00 86.12 80 ASP A CA 1
ATOM 623 C C . ASP A 1 80 ? 7.035 -13.774 -38.908 1.00 86.12 80 ASP A C 1
ATOM 625 O O . ASP A 1 80 ? 7.493 -12.636 -38.795 1.00 86.12 80 ASP A O 1
ATOM 629 N N . GLU A 1 81 ? 6.779 -14.285 -40.111 1.00 86.06 81 GLU A N 1
ATOM 630 C CA . GLU A 1 81 ? 7.095 -13.562 -41.353 1.00 86.06 81 GLU A CA 1
ATOM 631 C C . GLU A 1 81 ? 6.352 -12.216 -41.447 1.00 86.06 81 GLU A C 1
ATOM 633 O O . GLU A 1 81 ? 6.842 -11.251 -42.040 1.00 86.06 81 GLU A O 1
ATOM 638 N N . SER A 1 82 ? 5.184 -12.112 -40.800 1.00 88.69 82 SER A N 1
ATOM 639 C CA . SER A 1 82 ? 4.461 -10.846 -40.662 1.00 88.69 82 SER A CA 1
ATOM 640 C C . SER A 1 82 ? 5.173 -9.848 -39.748 1.00 88.69 82 SER A C 1
ATOM 642 O O . SER A 1 82 ? 5.071 -8.647 -39.983 1.00 88.69 82 SER A O 1
ATOM 644 N N . GLU A 1 83 ? 5.873 -10.314 -38.716 1.00 88.50 83 GLU A N 1
ATOM 645 C CA . GLU A 1 83 ? 6.630 -9.465 -37.792 1.00 88.50 83 GLU A CA 1
ATOM 646 C C . GLU A 1 83 ? 7.918 -8.970 -38.453 1.00 88.50 83 GLU A C 1
ATOM 648 O O . GLU A 1 83 ? 8.193 -7.771 -38.418 1.00 88.50 83 GLU A O 1
ATOM 653 N N . LYS A 1 84 ? 8.644 -9.851 -39.160 1.00 90.06 84 LYS A N 1
ATOM 654 C CA . LYS A 1 84 ? 9.790 -9.463 -40.009 1.00 90.06 84 LYS A CA 1
ATOM 655 C C . LYS A 1 84 ? 9.386 -8.410 -41.034 1.00 90.06 84 LYS A C 1
ATOM 657 O O . LYS A 1 84 ? 10.067 -7.401 -41.201 1.00 90.06 84 LYS A O 1
ATOM 662 N N . SER A 1 85 ? 8.234 -8.615 -41.669 1.00 91.94 85 SER A N 1
ATOM 663 C CA . SER A 1 85 ? 7.680 -7.664 -42.630 1.00 91.94 85 SER A CA 1
ATOM 664 C C . SER A 1 85 ? 7.323 -6.326 -41.989 1.00 91.94 85 SER A C 1
ATOM 666 O O . SER A 1 85 ? 7.665 -5.292 -42.552 1.00 91.94 85 SER A O 1
ATOM 668 N N . ALA A 1 86 ? 6.698 -6.316 -40.810 1.00 91.94 86 ALA A N 1
ATOM 669 C CA . ALA A 1 86 ? 6.378 -5.076 -40.104 1.00 91.94 86 ALA A CA 1
ATOM 670 C C . ALA A 1 86 ? 7.641 -4.277 -39.735 1.00 91.94 86 ALA A C 1
ATOM 672 O O . ALA A 1 86 ? 7.684 -3.066 -39.945 1.00 91.94 86 ALA A O 1
ATOM 673 N N . VAL A 1 87 ? 8.690 -4.953 -39.251 1.00 91.69 87 VAL A N 1
ATOM 674 C CA . VAL A 1 87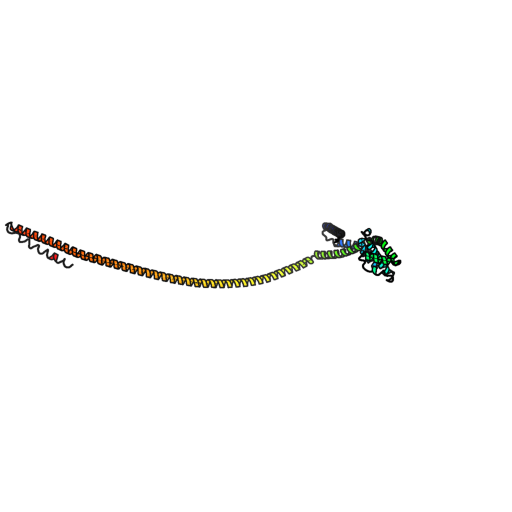 ? 9.990 -4.324 -38.963 1.00 91.69 87 VAL A CA 1
ATOM 675 C C . VAL A 1 87 ? 10.606 -3.738 -40.235 1.00 91.69 87 VAL A C 1
ATOM 677 O O . VAL A 1 87 ? 11.010 -2.578 -40.240 1.00 91.69 87 VAL A O 1
ATOM 680 N N . ALA A 1 88 ? 10.625 -4.500 -41.330 1.00 93.44 88 ALA A N 1
ATOM 681 C CA . ALA A 1 88 ? 11.173 -4.045 -42.605 1.00 93.44 88 ALA A CA 1
ATOM 682 C C . ALA A 1 88 ? 10.428 -2.832 -43.185 1.00 93.44 88 ALA A C 1
ATOM 684 O O . ALA A 1 88 ? 11.057 -1.940 -43.756 1.00 93.44 88 ALA A O 1
ATOM 685 N N . ILE A 1 89 ? 9.103 -2.770 -43.015 1.00 93.12 89 ILE A N 1
ATOM 686 C CA . ILE A 1 89 ? 8.295 -1.612 -43.418 1.00 93.12 89 ILE A CA 1
ATOM 687 C C . ILE A 1 89 ? 8.692 -0.378 -42.601 1.00 93.12 89 ILE A C 1
ATOM 689 O O . ILE A 1 89 ? 8.972 0.657 -43.198 1.00 93.12 89 ILE A O 1
ATOM 693 N N . ARG A 1 90 ? 8.799 -0.491 -41.269 1.00 91.56 90 ARG A N 1
ATOM 694 C CA . ARG A 1 90 ? 9.205 0.636 -40.405 1.00 91.56 90 ARG A CA 1
ATOM 695 C C . ARG A 1 90 ? 10.634 1.111 -40.681 1.00 91.56 90 ARG A C 1
ATOM 697 O O . ARG A 1 90 ? 10.896 2.306 -40.684 1.00 91.56 90 ARG A O 1
ATOM 704 N N . LEU A 1 91 ? 11.564 0.197 -40.962 1.00 90.62 91 LEU A N 1
ATOM 705 C CA . LEU A 1 91 ? 12.922 0.571 -41.380 1.00 90.62 91 LEU A CA 1
ATOM 706 C C . LEU A 1 91 ? 12.920 1.300 -42.730 1.00 90.62 91 LEU A C 1
ATOM 708 O O . LEU A 1 91 ? 13.653 2.269 -42.915 1.00 90.62 91 LEU A O 1
ATOM 712 N N . SER A 1 92 ? 12.069 0.860 -43.659 1.00 91.25 92 SER A N 1
ATOM 713 C CA . SER A 1 92 ? 11.903 1.529 -44.952 1.00 91.25 92 SER A CA 1
ATOM 714 C C . SER A 1 92 ? 11.325 2.932 -44.785 1.00 91.25 92 SER A C 1
ATOM 716 O O . SER A 1 92 ? 11.795 3.857 -45.438 1.00 91.25 92 SER A O 1
ATOM 718 N N . GLU A 1 93 ? 10.341 3.095 -43.900 1.00 89.75 93 GLU A N 1
ATOM 719 C CA . GLU A 1 93 ? 9.742 4.385 -43.548 1.00 89.75 93 GLU A CA 1
ATOM 720 C C . GLU A 1 93 ? 10.803 5.382 -43.074 1.00 89.75 93 GLU A C 1
ATOM 722 O O . GLU A 1 93 ? 10.911 6.458 -43.658 1.00 89.75 93 GLU A O 1
ATOM 727 N N . CYS A 1 94 ? 11.657 4.988 -42.120 1.00 89.00 94 CYS A N 1
ATOM 728 C CA . CYS A 1 94 ? 12.738 5.844 -41.619 1.00 89.00 94 CYS A CA 1
ATOM 729 C C . CYS A 1 94 ? 13.650 6.364 -42.742 1.00 89.00 94 CYS A C 1
ATOM 731 O O . CYS A 1 94 ? 13.976 7.548 -42.794 1.00 89.00 94 CYS A O 1
ATOM 733 N N . ILE A 1 95 ? 14.033 5.493 -43.681 1.00 87.50 95 ILE A N 1
ATOM 734 C CA . ILE A 1 95 ? 14.871 5.882 -44.822 1.00 87.50 95 ILE A CA 1
ATOM 735 C C . ILE A 1 95 ? 14.145 6.829 -45.766 1.00 87.50 95 ILE A C 1
ATOM 737 O O . ILE A 1 95 ? 14.756 7.765 -46.282 1.00 87.50 95 ILE A O 1
ATOM 741 N N . PHE A 1 96 ? 12.861 6.590 -46.023 1.00 86.56 96 PHE A N 1
ATOM 742 C CA . PHE A 1 96 ? 12.083 7.447 -46.905 1.00 86.56 96 PHE A CA 1
ATOM 743 C C . PHE A 1 96 ? 11.876 8.845 -46.310 1.00 86.56 96 PHE A C 1
ATOM 745 O O . PHE A 1 96 ? 12.024 9.843 -47.023 1.00 86.56 96 PHE A O 1
ATOM 752 N N . ASP A 1 97 ? 11.635 8.923 -45.005 1.00 81.88 97 ASP A N 1
ATOM 753 C CA . ASP A 1 97 ? 11.492 10.190 -44.293 1.00 81.88 97 ASP A CA 1
ATOM 754 C C . ASP A 1 97 ? 12.806 10.988 -44.281 1.00 81.88 97 ASP A C 1
ATOM 756 O O . ASP A 1 97 ? 12.801 12.193 -44.555 1.00 81.88 97 ASP A O 1
ATOM 760 N N . GLU A 1 98 ? 13.943 10.324 -44.064 1.00 77.69 98 GLU A N 1
ATOM 761 C CA . GLU A 1 98 ? 15.257 10.971 -43.985 1.00 77.69 98 GLU A CA 1
ATOM 762 C C . GLU A 1 98 ? 15.863 11.304 -45.353 1.00 77.69 98 GLU A C 1
ATOM 764 O O . GLU A 1 98 ? 16.236 12.452 -45.607 1.00 77.69 98 GLU A O 1
ATOM 769 N N . GLN A 1 99 ? 15.962 10.329 -46.262 1.00 73.25 99 GLN A N 1
ATOM 770 C CA . GLN A 1 99 ? 16.684 10.500 -47.530 1.00 73.25 99 GLN A CA 1
ATOM 771 C C . GLN A 1 99 ? 15.911 11.334 -48.548 1.00 73.25 99 GLN A C 1
ATOM 773 O O . GLN A 1 99 ? 16.521 12.034 -49.358 1.00 73.25 99 GLN A O 1
ATOM 778 N N . PHE A 1 100 ? 14.579 11.287 -48.515 1.00 66.81 100 PHE A N 1
ATOM 779 C CA . PHE A 1 100 ? 13.749 12.010 -49.478 1.00 66.81 100 PHE A CA 1
ATOM 780 C C . PHE A 1 100 ? 13.119 13.269 -48.886 1.00 66.81 100 PHE A C 1
ATOM 782 O O . PHE A 1 100 ? 12.348 13.925 -49.583 1.00 66.81 100 PHE A O 1
ATOM 789 N N . SER A 1 101 ? 13.430 13.636 -47.633 1.00 65.81 101 SER A N 1
ATOM 790 C CA . SER A 1 101 ? 12.824 14.794 -46.951 1.00 65.81 101 SER A CA 1
ATOM 791 C C . SER A 1 101 ? 11.288 14.800 -47.074 1.00 65.81 101 SER A C 1
ATOM 793 O O . SER A 1 101 ? 10.674 15.843 -47.311 1.00 65.81 101 SER A O 1
ATOM 795 N N . GLY A 1 102 ? 10.668 13.615 -47.024 1.00 64.56 102 GLY A N 1
ATOM 796 C CA . GLY A 1 102 ? 9.224 13.426 -47.196 1.00 64.56 102 GLY A CA 1
ATOM 797 C C . GLY A 1 102 ? 8.674 13.588 -48.624 1.00 64.56 102 GLY A C 1
ATOM 798 O O . GLY A 1 102 ? 7.457 13.596 -48.792 1.00 64.56 102 GLY A O 1
ATOM 799 N N . GLN A 1 103 ? 9.512 13.711 -49.661 1.00 68.44 103 GLN A N 1
ATOM 800 C CA . GLN A 1 103 ? 9.062 13.777 -51.066 1.00 68.44 103 GLN A CA 1
ATOM 801 C C . GLN A 1 103 ? 8.552 12.430 -51.591 1.00 68.44 103 GLN A C 1
ATOM 803 O O . GLN A 1 103 ? 7.719 12.392 -52.497 1.00 68.44 103 GLN A O 1
ATOM 808 N N . MET A 1 104 ? 9.044 11.329 -51.023 1.00 75.75 104 MET A N 1
ATOM 809 C CA . MET A 1 104 ? 8.615 9.976 -51.341 1.00 75.75 104 MET A CA 1
ATOM 810 C C . MET A 1 104 ? 8.092 9.328 -50.067 1.00 75.75 104 MET A C 1
ATOM 812 O O . MET A 1 104 ? 8.866 8.864 -49.245 1.00 75.75 104 MET A O 1
ATOM 816 N N . GLN A 1 105 ? 6.773 9.339 -49.908 1.00 79.75 105 GLN A N 1
ATOM 817 C CA . GLN A 1 105 ? 6.085 8.753 -48.762 1.00 79.75 105 GLN A CA 1
ATOM 818 C C . GLN A 1 105 ? 5.597 7.350 -49.100 1.00 79.75 105 GLN A C 1
ATOM 820 O O . GLN A 1 105 ? 5.250 7.065 -50.251 1.00 79.75 105 GLN A O 1
ATOM 825 N N . LEU A 1 106 ? 5.567 6.480 -48.097 1.00 85.19 106 LEU A N 1
ATOM 826 C CA . LEU A 1 106 ? 4.944 5.172 -48.232 1.00 85.19 106 LEU A CA 1
ATOM 827 C C . LEU A 1 106 ? 3.422 5.325 -48.440 1.00 85.19 106 LEU A C 1
ATOM 829 O O . LEU A 1 106 ? 2.842 6.390 -48.217 1.00 85.19 106 LEU A O 1
ATOM 833 N N . PRO A 1 107 ? 2.724 4.281 -48.899 1.00 86.94 107 PRO A N 1
ATOM 834 C CA . PRO A 1 107 ? 1.268 4.300 -48.947 1.00 86.94 107 PRO A CA 1
ATOM 835 C C . PRO A 1 107 ? 0.646 4.541 -47.561 1.00 86.94 107 PRO A C 1
ATOM 837 O O . PRO A 1 107 ? 1.180 4.110 -46.541 1.00 86.94 107 PRO A O 1
ATOM 840 N N . LYS A 1 108 ? -0.526 5.191 -47.510 1.00 81.12 108 LYS A N 1
ATOM 841 C CA . LYS A 1 108 ? -1.222 5.527 -46.246 1.00 81.12 108 LYS A CA 1
ATOM 842 C C . LYS A 1 108 ? -1.493 4.316 -45.355 1.00 81.12 108 LYS A C 1
ATOM 844 O O . LYS A 1 108 ? -1.474 4.447 -44.134 1.00 81.12 108 LYS A O 1
ATOM 849 N N . ASP A 1 109 ? -1.700 3.153 -45.963 1.00 81.31 109 ASP A N 1
ATOM 850 C CA . ASP A 1 109 ? -1.959 1.902 -45.251 1.00 81.31 109 ASP A CA 1
ATOM 851 C C . ASP A 1 109 ? -0.711 1.359 -44.526 1.00 81.31 109 ASP A C 1
ATOM 853 O O . ASP A 1 109 ? -0.835 0.436 -43.726 1.00 81.31 109 ASP A O 1
ATOM 857 N N . CYS A 1 110 ? 0.474 1.929 -44.776 1.00 84.19 110 CYS A N 1
ATOM 858 C CA . CYS A 1 110 ? 1.741 1.566 -44.139 1.00 84.19 110 CYS A CA 1
ATOM 859 C C . CYS A 1 110 ? 2.136 2.479 -42.962 1.00 84.19 110 CYS A C 1
ATOM 861 O O . CYS A 1 110 ? 3.040 2.117 -42.221 1.00 84.19 110 CYS A O 1
ATOM 863 N N . TYR A 1 111 ? 1.469 3.630 -42.777 1.00 73.00 111 TYR A N 1
ATOM 864 C CA . TYR A 1 111 ? 1.772 4.608 -41.712 1.00 73.00 111 TYR A CA 1
ATOM 865 C C . TYR A 1 111 ? 1.018 4.362 -40.395 1.00 73.00 111 TYR A C 1
ATOM 867 O O . TYR A 1 111 ? 1.333 4.951 -39.364 1.00 73.00 111 TYR A O 1
ATOM 875 N N . GLN A 1 112 ? -0.039 3.550 -40.419 1.00 66.31 112 GLN A N 1
ATOM 876 C CA . GLN A 1 112 ? -0.820 3.229 -39.222 1.00 66.31 112 GLN A CA 1
ATOM 877 C C . GLN A 1 112 ? -0.166 2.071 -38.465 1.00 66.31 112 GLN A C 1
ATOM 879 O O . GLN A 1 112 ? 0.464 1.215 -39.083 1.00 66.31 112 GLN A O 1
ATOM 884 N N . GLU A 1 113 ? -0.343 2.008 -37.138 1.00 68.44 113 GLU A N 1
ATOM 885 C CA . GLU A 1 113 ? 0.099 0.854 -36.347 1.00 68.44 113 GLU A CA 1
ATOM 886 C C . GLU A 1 113 ? -0.445 -0.440 -36.968 1.00 68.44 113 GLU A C 1
ATOM 888 O O . GLU A 1 113 ? -1.643 -0.730 -36.919 1.00 68.44 113 GLU A O 1
ATOM 893 N N . MET A 1 114 ? 0.445 -1.223 -37.577 1.00 82.88 114 MET A N 1
ATOM 894 C CA . MET A 1 114 ? 0.102 -2.497 -38.197 1.00 82.88 114 MET A CA 1
ATOM 895 C C . MET A 1 114 ? -0.121 -3.540 -37.100 1.00 82.88 114 MET A C 1
ATOM 897 O O . MET A 1 114 ? 0.787 -4.277 -36.722 1.00 82.88 114 MET A O 1
ATOM 901 N N . GLN A 1 115 ? -1.340 -3.580 -36.562 1.00 76.19 115 GLN A N 1
ATOM 902 C CA . GLN A 1 115 ? -1.696 -4.457 -35.443 1.00 76.19 115 GLN A CA 1
ATOM 903 C C . GLN A 1 115 ? -2.019 -5.892 -35.882 1.00 76.19 115 GLN A C 1
ATOM 905 O O . GLN A 1 115 ? -1.940 -6.817 -35.074 1.00 76.19 115 GLN A O 1
ATOM 910 N N . THR A 1 116 ? -2.388 -6.107 -37.152 1.00 85.50 116 THR A N 1
ATOM 911 C CA . THR A 1 116 ? -2.770 -7.433 -37.655 1.00 85.50 116 THR A CA 1
ATOM 912 C C . THR A 1 116 ? -1.933 -7.880 -38.852 1.00 85.50 116 THR A C 1
ATOM 914 O O . THR A 1 116 ? -1.491 -7.078 -39.676 1.00 85.50 116 THR A O 1
ATOM 917 N N . ARG A 1 117 ? -1.805 -9.205 -39.025 1.00 87.25 117 ARG A N 1
ATOM 918 C CA . ARG A 1 117 ? -1.176 -9.815 -40.214 1.00 87.25 117 ARG A CA 1
ATOM 919 C C . ARG A 1 117 ? -1.819 -9.368 -41.530 1.00 87.25 117 ARG A C 1
ATOM 921 O O . ARG A 1 117 ? -1.178 -9.396 -42.577 1.00 87.25 117 ARG A O 1
ATOM 928 N N . GLN A 1 118 ? -3.104 -9.018 -41.503 1.00 89.06 118 GLN A N 1
ATOM 929 C CA . GLN A 1 118 ? -3.828 -8.589 -42.695 1.00 89.06 118 GLN A CA 1
ATOM 930 C C . GLN A 1 118 ? -3.456 -7.159 -43.100 1.00 89.06 118 GLN A C 1
ATOM 932 O O . GLN A 1 118 ? -3.401 -6.875 -44.295 1.00 89.06 118 GLN A O 1
ATOM 937 N N . ASP A 1 119 ? -3.147 -6.295 -42.134 1.00 89.19 119 ASP A N 1
ATOM 938 C CA . ASP A 1 119 ? -2.708 -4.923 -42.399 1.00 89.19 119 ASP A CA 1
ATOM 939 C C . ASP A 1 119 ? -1.298 -4.908 -42.989 1.00 89.19 119 ASP A C 1
ATOM 941 O O . ASP A 1 119 ? -1.080 -4.282 -44.025 1.00 89.19 119 ASP A O 1
ATOM 945 N N . VAL A 1 120 ? -0.389 -5.723 -42.438 1.00 90.81 120 VAL A N 1
ATOM 946 C CA . VAL A 1 120 ? 0.953 -5.930 -43.011 1.00 90.81 120 VAL A CA 1
ATOM 947 C C . VAL A 1 120 ? 0.852 -6.400 -44.465 1.00 90.81 120 VAL A C 1
ATOM 949 O O . VAL A 1 120 ? 1.466 -5.815 -45.352 1.00 90.81 120 VAL A O 1
ATOM 952 N N . LYS A 1 121 ? 0.016 -7.408 -44.755 1.00 91.31 121 LYS A N 1
ATOM 953 C CA . LYS A 1 121 ? -0.192 -7.894 -46.132 1.00 91.31 121 LYS A CA 1
ATOM 954 C C . LYS A 1 121 ? -0.752 -6.825 -47.073 1.00 91.31 121 LYS A C 1
ATOM 956 O O . LYS A 1 121 ? -0.361 -6.788 -48.241 1.00 91.31 121 LYS A O 1
ATOM 961 N N . ARG A 1 122 ? -1.672 -5.980 -46.593 1.00 91.69 122 ARG A N 1
ATOM 962 C CA . ARG A 1 122 ? -2.254 -4.882 -47.381 1.00 91.69 122 ARG A CA 1
ATOM 963 C C . ARG A 1 122 ? -1.186 -3.852 -47.737 1.00 91.69 122 ARG A C 1
ATOM 965 O O . ARG A 1 122 ? -1.060 -3.521 -48.912 1.00 91.69 122 ARG A O 1
ATOM 972 N N . CYS A 1 123 ? -0.383 -3.437 -46.757 1.00 92.69 123 CYS A N 1
ATOM 973 C CA . CYS A 1 123 ? 0.742 -2.534 -46.977 1.00 92.69 123 CYS A CA 1
ATOM 974 C C . CYS A 1 123 ? 1.740 -3.128 -47.985 1.00 92.69 123 CYS A C 1
ATOM 976 O O . CYS A 1 123 ? 1.995 -2.514 -49.016 1.00 92.69 123 CYS A O 1
ATOM 978 N N . VAL A 1 124 ? 2.219 -4.361 -47.772 1.00 93.25 124 VAL A N 1
ATOM 979 C CA . VAL A 1 124 ? 3.179 -5.023 -48.683 1.00 93.25 124 VAL A CA 1
ATOM 980 C C . VAL A 1 124 ? 2.651 -5.102 -50.119 1.00 93.25 124 VAL A C 1
ATOM 982 O O . VAL A 1 124 ? 3.411 -4.903 -51.066 1.00 93.25 124 VAL A O 1
ATOM 985 N N . SER A 1 125 ? 1.347 -5.340 -50.295 1.00 92.88 125 SER A N 1
ATOM 986 C CA . SER A 1 125 ? 0.727 -5.368 -51.626 1.00 92.88 125 SER A CA 1
ATOM 987 C C . SER A 1 125 ? 0.823 -4.015 -52.339 1.00 92.88 125 SER A C 1
ATOM 989 O O . SER A 1 125 ? 1.078 -3.989 -53.536 1.00 92.88 125 SER A O 1
ATOM 991 N N . GLN A 1 126 ? 0.684 -2.903 -51.612 1.00 92.12 126 GLN A N 1
ATOM 992 C CA . GLN A 1 126 ? 0.840 -1.553 -52.167 1.00 92.12 126 GLN A CA 1
ATOM 993 C C . GLN A 1 126 ? 2.310 -1.182 -52.388 1.00 92.12 126 GLN A C 1
ATOM 995 O O . GLN A 1 126 ? 2.636 -0.504 -53.358 1.00 92.12 126 GLN A O 1
ATOM 1000 N N . LEU A 1 127 ? 3.224 -1.665 -51.538 1.00 92.38 127 LEU A N 1
ATOM 1001 C CA . LEU A 1 127 ? 4.662 -1.488 -51.767 1.00 92.38 127 LEU A CA 1
ATOM 1002 C C . LEU A 1 127 ? 5.104 -2.138 -53.082 1.00 92.38 127 LEU A C 1
ATOM 1004 O O . LEU A 1 127 ? 5.957 -1.588 -53.772 1.00 92.38 127 LEU A O 1
ATOM 1008 N N . ALA A 1 128 ? 4.495 -3.265 -53.460 1.00 91.94 128 ALA A N 1
ATOM 1009 C CA . ALA A 1 128 ? 4.773 -3.948 -54.722 1.00 91.94 128 ALA A CA 1
ATOM 1010 C C . ALA A 1 128 ? 4.342 -3.153 -55.973 1.00 91.94 128 ALA A C 1
ATOM 1012 O O . ALA A 1 128 ? 4.811 -3.452 -57.071 1.00 91.94 128 ALA A O 1
ATOM 1013 N N . GLU A 1 129 ? 3.487 -2.133 -55.834 1.00 92.44 129 GLU A N 1
ATOM 1014 C CA . GLU A 1 129 ? 3.052 -1.279 -56.950 1.00 92.44 129 GLU A CA 1
ATOM 1015 C C . GLU A 1 129 ? 4.145 -0.294 -57.400 1.00 92.44 129 GLU A C 1
ATOM 1017 O O . GLU A 1 129 ? 4.111 0.194 -58.531 1.00 92.44 129 GLU A O 1
ATOM 1022 N N . ASN A 1 130 ? 5.141 -0.022 -56.547 1.00 91.06 130 ASN A N 1
ATOM 1023 C CA . ASN A 1 130 ? 6.257 0.869 -56.848 1.00 91.06 130 ASN A CA 1
ATOM 1024 C C . ASN A 1 130 ? 7.599 0.131 -56.699 1.00 91.06 130 ASN A C 1
ATOM 1026 O O . ASN A 1 130 ? 7.945 -0.289 -55.593 1.00 91.06 130 ASN A O 1
ATOM 1030 N N . PRO A 1 131 ? 8.412 0.033 -57.768 1.00 92.25 131 PRO A N 1
ATOM 1031 C CA . PRO A 1 131 ? 9.692 -0.669 -57.720 1.00 92.25 131 PRO A CA 1
ATOM 1032 C C . PRO A 1 131 ? 10.640 -0.175 -56.624 1.00 92.25 131 PRO A C 1
ATOM 1034 O O . PRO A 1 131 ? 11.321 -0.993 -56.020 1.00 92.25 131 PRO A O 1
ATOM 1037 N N . VAL A 1 132 ? 10.667 1.131 -56.340 1.00 90.69 132 VAL A N 1
ATOM 1038 C CA . VAL A 1 132 ? 11.560 1.714 -55.328 1.00 90.69 132 VAL A CA 1
ATOM 1039 C C . VAL A 1 132 ? 11.119 1.300 -53.924 1.00 90.69 132 VAL A C 1
ATOM 1041 O O . VAL A 1 132 ? 11.942 0.819 -53.149 1.00 90.69 132 VAL A O 1
ATOM 1044 N N . TRP A 1 133 ? 9.820 1.412 -53.614 1.00 92.06 133 TRP A N 1
ATOM 1045 C CA . TRP A 1 133 ? 9.265 0.947 -52.336 1.00 92.06 133 TRP A CA 1
ATOM 1046 C C . TRP A 1 133 ? 9.524 -0.542 -52.133 1.00 92.06 133 TRP A C 1
ATOM 1048 O O . TRP A 1 133 ? 10.019 -0.942 -51.081 1.00 92.06 133 TRP A O 1
ATOM 1058 N N . TRP A 1 134 ? 9.248 -1.344 -53.163 1.00 93.50 134 TRP A N 1
ATOM 1059 C CA . TRP A 1 134 ? 9.470 -2.780 -53.137 1.00 93.50 134 TRP A CA 1
ATOM 1060 C C . TRP A 1 134 ? 10.931 -3.133 -52.863 1.00 93.50 134 TRP A C 1
ATOM 1062 O O . TRP A 1 134 ? 11.203 -3.948 -51.985 1.00 93.50 134 TRP A O 1
ATOM 1072 N N . THR A 1 135 ? 11.881 -2.517 -53.574 1.00 92.50 135 THR A N 1
ATOM 1073 C CA . THR A 1 135 ? 13.306 -2.827 -53.395 1.00 92.50 135 THR A CA 1
ATOM 1074 C C . THR A 1 135 ? 13.832 -2.421 -52.025 1.00 92.50 135 THR A C 1
ATOM 1076 O O . THR A 1 135 ? 14.610 -3.176 -51.446 1.00 92.50 135 THR A O 1
ATOM 1079 N N . THR A 1 136 ? 13.391 -1.282 -51.480 1.00 91.75 136 THR A N 1
ATOM 1080 C CA . THR A 1 136 ? 13.803 -0.833 -50.141 1.00 91.75 136 THR A CA 1
ATOM 1081 C C . THR A 1 136 ? 13.252 -1.768 -49.067 1.00 91.75 136 THR A C 1
ATOM 1083 O O . THR A 1 136 ? 14.018 -2.295 -48.261 1.00 91.75 136 THR A O 1
ATOM 1086 N N . TYR A 1 137 ? 11.948 -2.062 -49.114 1.00 94.56 137 TYR A N 1
ATOM 1087 C CA . TYR A 1 137 ? 11.308 -3.010 -48.200 1.00 94.56 137 TYR A CA 1
ATOM 1088 C C . TYR A 1 137 ? 11.940 -4.396 -48.273 1.00 94.56 137 TYR A C 1
ATOM 1090 O O . TYR A 1 137 ? 12.298 -4.966 -47.245 1.00 94.56 137 TYR A O 1
ATOM 1098 N N . PHE A 1 138 ? 12.112 -4.935 -49.480 1.00 94.56 138 PHE A N 1
ATOM 1099 C CA . PHE A 1 138 ? 12.679 -6.264 -49.663 1.00 94.56 138 PHE A CA 1
ATOM 1100 C C . PHE A 1 138 ? 14.143 -6.321 -49.211 1.00 94.56 138 PHE A C 1
ATOM 1102 O O . PHE A 1 138 ? 14.572 -7.321 -48.638 1.00 94.56 138 PHE A O 1
ATOM 1109 N N . GLY A 1 139 ? 14.905 -5.242 -49.410 1.00 93.69 139 GLY A N 1
ATOM 1110 C CA . GLY A 1 139 ? 16.249 -5.102 -48.855 1.00 93.69 139 GLY A CA 1
ATOM 1111 C C . GLY A 1 139 ? 16.243 -5.230 -47.332 1.00 93.69 139 GLY A C 1
ATOM 1112 O O . GLY A 1 139 ? 16.934 -6.090 -46.789 1.00 93.69 139 GLY A O 1
ATOM 1113 N N . TYR A 1 140 ? 15.406 -4.446 -46.646 1.00 92.62 140 TYR A N 1
ATOM 1114 C CA . TYR A 1 140 ? 15.312 -4.502 -45.187 1.00 92.62 140 TYR A CA 1
ATOM 1115 C C . TYR A 1 140 ? 14.763 -5.820 -44.660 1.00 92.62 140 TYR A C 1
ATOM 1117 O O . TYR A 1 140 ? 15.265 -6.303 -43.651 1.00 92.62 140 TYR A O 1
ATOM 1125 N N . LEU A 1 141 ? 13.802 -6.436 -45.350 1.00 93.94 141 LEU A N 1
ATOM 1126 C CA . LEU A 1 141 ? 13.230 -7.728 -44.970 1.00 93.94 141 LEU A CA 1
ATOM 1127 C C . LEU A 1 141 ? 14.305 -8.810 -44.845 1.00 93.94 141 LEU A C 1
ATOM 1129 O O . LEU A 1 141 ? 14.314 -9.557 -43.870 1.00 93.94 141 LEU A O 1
ATOM 1133 N N . ASN A 1 142 ? 15.234 -8.854 -45.801 1.00 91.00 142 ASN A N 1
ATOM 1134 C CA . ASN A 1 142 ? 16.336 -9.814 -45.780 1.00 91.00 142 ASN A CA 1
ATOM 1135 C C . ASN A 1 142 ? 17.426 -9.445 -44.763 1.00 91.00 142 ASN A C 1
ATOM 1137 O O . ASN A 1 142 ? 18.141 -10.325 -44.298 1.00 91.00 142 ASN A O 1
ATOM 1141 N N . LEU A 1 143 ? 17.535 -8.166 -44.393 1.00 90.25 143 LEU A N 1
ATOM 1142 C CA . LEU A 1 143 ? 18.520 -7.677 -43.429 1.00 90.25 143 LEU A CA 1
ATOM 1143 C C . LEU A 1 143 ? 18.049 -7.748 -41.974 1.00 90.25 143 LEU A C 1
ATOM 1145 O O . LEU A 1 143 ? 18.877 -7.579 -41.088 1.00 90.25 143 LEU A O 1
ATOM 1149 N N . VAL A 1 144 ? 16.767 -8.003 -41.682 1.00 89.19 144 VAL A N 1
ATOM 1150 C CA . VAL A 1 144 ? 16.253 -8.016 -40.295 1.00 89.19 144 VAL A CA 1
ATOM 1151 C C . VAL A 1 144 ? 17.063 -8.958 -39.390 1.00 89.19 144 VAL A C 1
ATOM 1153 O O . VAL A 1 144 ? 17.406 -8.588 -38.267 1.00 89.19 144 VAL A O 1
ATOM 1156 N N . ALA A 1 145 ? 17.409 -10.152 -39.880 1.00 87.19 145 ALA A N 1
ATOM 1157 C CA . ALA A 1 145 ? 18.204 -11.119 -39.120 1.00 87.19 145 ALA A CA 1
ATOM 1158 C C . ALA A 1 145 ? 19.651 -10.643 -38.895 1.00 87.19 145 ALA A C 1
ATOM 1160 O O . ALA A 1 145 ? 20.184 -10.770 -37.790 1.00 87.19 145 ALA A O 1
ATOM 1161 N N . ASP A 1 146 ? 20.267 -10.040 -39.911 1.00 86.62 146 ASP A N 1
ATOM 1162 C CA . ASP A 1 146 ? 21.622 -9.492 -39.816 1.00 86.62 146 ASP A CA 1
ATOM 1163 C C . ASP A 1 146 ? 21.671 -8.286 -38.872 1.00 86.62 146 ASP A C 1
ATOM 1165 O O . ASP A 1 146 ? 22.543 -8.216 -38.010 1.00 86.62 146 ASP A O 1
ATOM 1169 N N . ILE A 1 147 ? 20.679 -7.392 -38.947 1.00 86.12 147 ILE A N 1
ATOM 1170 C CA . ILE A 1 147 ? 20.493 -6.266 -38.022 1.00 86.12 147 ILE A CA 1
ATOM 1171 C C . ILE A 1 147 ? 20.378 -6.792 -36.586 1.00 86.12 147 ILE A C 1
ATOM 1173 O O . ILE A 1 147 ? 21.057 -6.291 -35.690 1.00 86.12 147 ILE A O 1
ATOM 1177 N N . CYS A 1 148 ? 19.590 -7.845 -36.361 1.00 85.38 148 CYS A N 1
ATOM 1178 C CA . CYS A 1 148 ? 19.510 -8.495 -35.056 1.00 85.38 148 CYS A CA 1
ATOM 1179 C C . CYS A 1 148 ? 20.887 -8.936 -34.544 1.00 85.38 148 CYS A C 1
ATOM 1181 O O . CYS A 1 148 ? 21.277 -8.588 -33.431 1.00 85.38 148 CYS A O 1
ATOM 1183 N N . ASN A 1 149 ? 21.655 -9.659 -35.358 1.00 82.75 149 ASN A N 1
ATOM 1184 C CA . ASN A 1 149 ? 22.965 -10.169 -34.954 1.00 82.75 149 ASN A CA 1
ATOM 1185 C C . ASN A 1 149 ? 24.004 -9.055 -34.746 1.00 82.75 149 ASN A C 1
ATOM 1187 O O . ASN A 1 149 ? 24.825 -9.142 -33.832 1.00 82.75 149 ASN A O 1
ATOM 1191 N N . SER A 1 150 ? 23.966 -8.003 -35.564 1.00 83.12 150 SER A N 1
ATOM 1192 C CA . SER A 1 150 ? 24.917 -6.892 -35.498 1.00 83.12 150 SER A CA 1
ATOM 1193 C C . SER A 1 150 ? 24.660 -5.947 -34.327 1.00 83.12 150 SER A C 1
ATOM 1195 O O . SER A 1 150 ? 25.614 -5.502 -33.689 1.00 83.12 150 SER A O 1
ATOM 1197 N N . TYR A 1 151 ? 23.397 -5.646 -34.017 1.00 78.44 151 TYR A N 1
ATOM 1198 C CA . TYR A 1 151 ? 23.054 -4.614 -33.033 1.00 78.44 151 TYR A CA 1
ATOM 1199 C C . TYR A 1 151 ? 22.716 -5.156 -31.648 1.00 78.44 151 TYR A C 1
ATOM 1201 O O . TYR A 1 151 ? 22.798 -4.405 -30.677 1.00 78.44 151 TYR A O 1
ATOM 1209 N N . ARG A 1 152 ? 22.422 -6.455 -31.521 1.00 79.44 152 ARG A N 1
ATOM 1210 C CA . ARG A 1 152 ? 22.126 -7.084 -30.231 1.00 79.44 152 ARG A CA 1
ATOM 1211 C C . ARG A 1 152 ? 23.248 -6.899 -29.213 1.00 79.44 152 ARG A C 1
ATOM 1213 O O . ARG A 1 152 ? 23.008 -6.350 -28.147 1.00 79.44 152 ARG A O 1
ATOM 1220 N N . GLY A 1 153 ? 24.468 -7.332 -29.534 1.00 75.69 153 GLY A N 1
ATOM 1221 C CA . GLY A 1 153 ? 25.598 -7.255 -28.599 1.00 75.69 153 GLY A CA 1
ATOM 1222 C C . GLY A 1 153 ? 25.881 -5.822 -28.120 1.00 75.69 153 GLY A C 1
ATOM 1223 O O . GLY A 1 153 ? 25.934 -5.589 -26.911 1.00 75.69 153 GLY A O 1
ATOM 1224 N N . PRO A 1 154 ? 26.015 -4.843 -29.034 1.00 75.12 154 PRO A N 1
ATOM 1225 C CA . PRO A 1 154 ? 26.221 -3.446 -28.662 1.00 75.12 154 PRO A CA 1
ATOM 1226 C C . PRO A 1 154 ? 25.078 -2.844 -27.827 1.00 75.12 154 PRO A C 1
ATOM 1228 O O . PRO A 1 154 ? 25.352 -2.156 -26.842 1.00 75.12 154 PRO A O 1
ATOM 1231 N N . LEU A 1 155 ? 23.812 -3.132 -28.159 1.00 71.25 155 LEU A N 1
ATOM 1232 C CA . LEU A 1 155 ? 22.654 -2.633 -27.405 1.00 71.25 155 LEU A CA 1
ATOM 1233 C C . LEU A 1 155 ? 22.531 -3.287 -26.027 1.00 71.25 155 LEU A C 1
ATOM 1235 O O . LEU A 1 155 ? 22.337 -2.578 -25.040 1.00 71.25 155 LEU A O 1
ATOM 1239 N N . GLU A 1 156 ? 22.721 -4.604 -25.918 1.00 73.12 156 GLU A N 1
ATOM 1240 C CA . GLU A 1 156 ? 22.785 -5.305 -24.628 1.00 73.12 156 GLU A CA 1
ATOM 1241 C C . GLU A 1 156 ? 23.880 -4.703 -23.739 1.00 73.12 156 GLU A C 1
ATOM 1243 O O . GLU A 1 156 ? 23.682 -4.479 -22.543 1.00 73.12 156 GLU A O 1
ATOM 1248 N N . GLN A 1 157 ? 25.033 -4.377 -24.325 1.00 75.75 157 GLN A N 1
ATOM 1249 C CA . GLN A 1 157 ? 26.139 -3.776 -23.596 1.00 75.75 157 GLN A CA 1
ATOM 1250 C C . GLN A 1 157 ? 25.831 -2.341 -23.148 1.00 75.75 157 GLN A C 1
ATOM 1252 O O . GLN A 1 157 ? 26.161 -1.967 -22.020 1.00 75.75 157 GLN A O 1
ATOM 1257 N N . GLN A 1 158 ? 25.162 -1.546 -23.985 1.00 71.75 158 GLN A N 1
ATOM 1258 C CA . GLN A 1 158 ? 24.690 -0.208 -23.630 1.00 71.75 158 GLN A CA 1
ATOM 1259 C C . GLN A 1 158 ? 23.631 -0.254 -22.516 1.00 71.75 158 GLN A C 1
ATOM 1261 O O . GLN A 1 158 ? 23.714 0.522 -21.561 1.00 71.75 158 GLN A O 1
ATOM 1266 N N . HIS A 1 159 ? 22.681 -1.189 -22.589 1.00 70.31 159 HIS A N 1
ATOM 1267 C CA . HIS A 1 159 ? 21.682 -1.430 -21.546 1.00 70.31 159 HIS A CA 1
ATOM 1268 C C . HIS A 1 159 ? 22.314 -1.895 -20.230 1.00 70.31 159 HIS A C 1
ATOM 1270 O O . HIS A 1 159 ? 21.938 -1.419 -19.155 1.00 70.31 159 HIS A O 1
ATOM 1276 N N . ALA A 1 160 ? 23.309 -2.780 -20.289 1.00 73.25 160 ALA A N 1
ATOM 1277 C CA . ALA A 1 160 ? 24.056 -3.193 -19.109 1.00 73.25 160 ALA A CA 1
ATOM 1278 C C . ALA A 1 160 ? 24.763 -1.987 -18.474 1.00 73.25 160 ALA A C 1
ATOM 1280 O O . ALA A 1 160 ? 24.615 -1.745 -17.278 1.00 73.25 160 ALA A O 1
ATOM 1281 N N . LEU A 1 161 ? 25.478 -1.182 -19.267 1.00 73.56 161 LEU A N 1
ATOM 1282 C CA . LEU A 1 161 ? 26.188 0.007 -18.784 1.00 73.56 161 LEU A CA 1
ATOM 1283 C C . LEU A 1 161 ? 25.251 1.067 -18.187 1.00 73.56 161 LEU A C 1
ATOM 1285 O O . LEU A 1 161 ? 25.574 1.638 -17.145 1.00 73.56 161 LEU A O 1
ATOM 1289 N N . SER A 1 162 ? 24.094 1.331 -18.801 1.00 71.88 162 SER A N 1
ATOM 1290 C CA . SER A 1 162 ? 23.111 2.279 -18.257 1.00 71.88 162 SER A CA 1
ATOM 1291 C C . SER A 1 162 ? 22.524 1.783 -16.932 1.00 71.88 162 SER A C 1
ATOM 1293 O O . SER A 1 162 ? 22.414 2.554 -15.975 1.00 71.88 162 SER A O 1
ATOM 1295 N N . THR A 1 163 ? 22.254 0.480 -16.835 1.00 71.38 163 THR A N 1
ATOM 1296 C CA . THR A 1 163 ? 21.815 -0.174 -15.596 1.00 71.38 163 THR A CA 1
ATOM 1297 C C . THR A 1 163 ? 22.887 -0.083 -14.511 1.00 71.38 163 THR A C 1
ATOM 1299 O O . THR A 1 163 ? 22.580 0.282 -13.377 1.00 71.38 163 THR A O 1
ATOM 1302 N N . TYR A 1 164 ? 24.158 -0.329 -14.848 1.00 72.44 164 TYR A N 1
ATOM 1303 C CA . TYR A 1 164 ? 25.277 -0.174 -13.914 1.00 72.44 164 TYR A CA 1
ATOM 1304 C C . TYR A 1 164 ? 25.399 1.259 -13.386 1.00 72.44 164 TYR A C 1
ATOM 1306 O O . TYR A 1 164 ? 25.529 1.444 -12.177 1.00 72.44 164 TYR A O 1
ATOM 1314 N N . ARG A 1 165 ? 25.286 2.277 -14.249 1.00 75.00 165 ARG A N 1
ATOM 1315 C CA . ARG A 1 165 ? 25.307 3.695 -13.836 1.00 75.00 165 ARG A CA 1
ATOM 1316 C C . ARG A 1 165 ? 24.141 4.041 -12.904 1.00 75.00 165 ARG A C 1
ATOM 1318 O O . ARG A 1 165 ? 24.320 4.765 -11.928 1.00 75.00 165 ARG A O 1
ATOM 1325 N N . LEU A 1 166 ? 22.949 3.501 -13.161 1.00 75.25 166 LEU A N 1
ATOM 1326 C CA . LEU A 1 166 ? 21.796 3.680 -12.273 1.00 75.25 166 LEU A CA 1
ATOM 1327 C C . LEU A 1 166 ? 22.022 3.021 -10.903 1.00 75.25 166 LEU A C 1
ATOM 1329 O O . LEU A 1 166 ? 21.675 3.599 -9.868 1.00 75.25 166 LEU A O 1
ATOM 1333 N N . LEU A 1 167 ? 22.604 1.819 -10.889 1.00 72.56 167 LEU A N 1
ATOM 1334 C CA . LEU A 1 167 ? 22.961 1.116 -9.657 1.00 72.56 167 LEU A CA 1
ATOM 1335 C C . LEU A 1 167 ? 24.018 1.881 -8.859 1.00 72.56 167 LEU A C 1
ATOM 1337 O O . LEU A 1 167 ? 23.874 1.983 -7.645 1.00 72.56 167 LEU A O 1
ATOM 1341 N N . GLU A 1 168 ? 25.014 2.467 -9.523 1.00 73.19 168 GLU A N 1
ATOM 1342 C CA . GLU A 1 168 ? 26.042 3.307 -8.900 1.00 73.19 168 GLU A CA 1
ATOM 1343 C C . GLU A 1 168 ? 25.405 4.444 -8.085 1.00 73.19 168 GLU A C 1
ATOM 1345 O O . GLU A 1 168 ? 25.598 4.513 -6.872 1.00 73.19 168 GLU A O 1
ATOM 1350 N N . VAL A 1 169 ? 24.531 5.245 -8.707 1.00 76.94 169 VAL A N 1
ATOM 1351 C CA . VAL A 1 169 ? 23.806 6.345 -8.039 1.00 76.94 169 VAL A CA 1
ATOM 1352 C C . VAL A 1 169 ? 22.970 5.845 -6.855 1.00 76.94 169 VAL A C 1
ATOM 1354 O O . VAL A 1 169 ? 22.819 6.525 -5.835 1.00 76.94 169 VAL A O 1
ATOM 1357 N N . ARG A 1 170 ? 22.379 4.652 -6.971 1.00 73.19 170 ARG A N 1
ATOM 1358 C CA . ARG A 1 170 ? 21.551 4.077 -5.905 1.00 73.19 170 ARG A CA 1
ATOM 1359 C C . ARG A 1 170 ? 22.391 3.592 -4.726 1.00 73.19 170 ARG A C 1
ATOM 1361 O O . ARG A 1 170 ? 21.995 3.812 -3.581 1.00 73.19 170 ARG A O 1
ATOM 1368 N N . ILE A 1 171 ? 23.533 2.965 -5.001 1.00 74.88 171 ILE A N 1
ATOM 1369 C CA . ILE A 1 171 ? 24.493 2.528 -3.986 1.00 74.88 171 ILE A CA 1
ATOM 1370 C C . ILE A 1 171 ? 25.063 3.748 -3.264 1.00 74.88 171 ILE A C 1
ATOM 1372 O O . ILE A 1 171 ? 25.070 3.752 -2.040 1.00 74.88 171 ILE A O 1
ATOM 1376 N N . GLU A 1 172 ? 25.437 4.818 -3.971 1.00 75.75 172 GLU A N 1
ATOM 1377 C CA . GLU A 1 172 ? 25.897 6.070 -3.349 1.00 75.75 172 GLU A CA 1
ATOM 1378 C C . GLU A 1 172 ? 24.902 6.624 -2.331 1.00 75.75 172 GLU A C 1
ATOM 1380 O O . GLU A 1 172 ? 25.273 6.945 -1.203 1.00 75.75 172 GLU A O 1
ATOM 1385 N N . LYS A 1 173 ? 23.619 6.696 -2.708 1.00 75.81 173 LYS A N 1
ATOM 13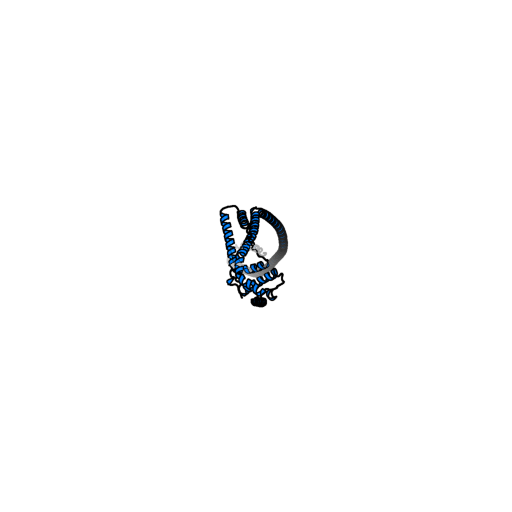86 C CA . LYS A 1 173 ? 22.558 7.146 -1.799 1.00 75.81 173 LYS A CA 1
ATOM 1387 C C . LYS A 1 173 ? 22.446 6.243 -0.576 1.00 75.81 173 LYS A C 1
ATOM 1389 O O . LYS A 1 173 ? 22.321 6.741 0.537 1.00 75.81 173 LYS A O 1
ATOM 1394 N N . MET A 1 174 ? 22.497 4.927 -0.774 1.00 68.88 174 MET A N 1
ATOM 1395 C CA . MET A 1 174 ? 22.418 3.960 0.321 1.00 68.88 174 MET A CA 1
ATOM 1396 C C . MET A 1 174 ? 23.615 4.078 1.271 1.00 68.88 174 MET A C 1
ATOM 1398 O O . MET A 1 174 ? 23.424 4.088 2.482 1.00 68.88 174 MET A O 1
ATOM 1402 N N . VAL A 1 175 ? 24.829 4.229 0.736 1.00 75.50 175 VAL A N 1
ATOM 1403 C CA . VAL A 1 175 ? 26.049 4.443 1.525 1.00 75.50 175 VAL A CA 1
ATOM 1404 C C . VAL A 1 175 ? 25.969 5.752 2.304 1.00 75.50 175 VAL A C 1
ATOM 1406 O O . VAL A 1 175 ? 26.259 5.752 3.494 1.00 75.50 175 VAL A O 1
ATOM 1409 N N . GLY A 1 176 ? 25.502 6.838 1.682 1.00 72.25 176 GLY A N 1
ATOM 1410 C CA . GLY A 1 176 ? 25.309 8.118 2.369 1.00 72.25 176 GLY A CA 1
ATOM 1411 C C . GLY A 1 176 ? 24.307 8.030 3.526 1.00 72.25 176 GLY A C 1
ATOM 1412 O O . GLY A 1 176 ? 24.548 8.587 4.595 1.00 72.25 176 GLY A O 1
ATOM 1413 N N . LEU A 1 177 ? 23.213 7.281 3.355 1.00 70.94 177 LEU A N 1
ATOM 1414 C CA . LEU A 1 177 ? 22.252 7.019 4.433 1.00 70.94 177 LEU A CA 1
ATOM 1415 C C . LEU A 1 177 ? 22.865 6.166 5.551 1.00 70.94 177 LEU A C 1
ATOM 1417 O O . LEU A 1 177 ? 22.701 6.482 6.726 1.00 70.94 177 LEU A O 1
ATOM 1421 N N . LEU A 1 178 ? 23.603 5.108 5.205 1.00 66.31 178 LEU A N 1
ATOM 1422 C CA . LEU A 1 178 ? 24.298 4.268 6.184 1.00 66.31 178 LEU A CA 1
ATOM 1423 C C . LEU A 1 178 ? 25.363 5.051 6.959 1.00 66.31 178 LEU A C 1
ATOM 1425 O O . LEU A 1 178 ? 25.527 4.832 8.154 1.00 66.31 178 LEU A O 1
ATOM 1429 N N . GLU A 1 179 ? 26.045 5.995 6.316 1.00 68.62 179 GLU A N 1
ATOM 1430 C CA . GLU A 1 179 ? 27.017 6.879 6.957 1.00 68.62 179 GLU A CA 1
ATOM 1431 C C . GLU A 1 179 ? 26.340 7.862 7.927 1.00 68.62 179 GLU A C 1
ATOM 1433 O O . GLU A 1 179 ? 26.848 8.080 9.027 1.00 68.62 179 GLU A O 1
ATOM 1438 N N . GLN A 1 180 ? 25.162 8.398 7.584 1.00 64.50 180 GLN A N 1
ATOM 1439 C CA . GLN A 1 180 ? 24.346 9.212 8.499 1.00 64.50 180 GLN A CA 1
ATOM 1440 C C . GLN A 1 180 ? 23.859 8.412 9.715 1.00 64.50 180 GLN A C 1
ATOM 1442 O O . GLN A 1 180 ? 23.895 8.915 10.838 1.00 64.50 180 GLN A O 1
ATOM 1447 N N . ILE A 1 181 ? 23.457 7.156 9.505 1.00 63.38 181 ILE A N 1
ATOM 1448 C CA . ILE A 1 181 ? 23.048 6.241 10.578 1.00 63.38 181 ILE A CA 1
ATOM 1449 C C . ILE A 1 181 ? 24.254 5.877 11.461 1.00 63.38 181 ILE A C 1
ATOM 1451 O O . ILE A 1 181 ? 24.169 5.938 12.686 1.00 63.38 181 ILE A O 1
ATOM 1455 N N . SER A 1 182 ? 25.399 5.548 10.854 1.00 62.72 182 SER A N 1
ATOM 1456 C CA . SER A 1 182 ? 26.627 5.149 11.555 1.00 62.72 182 SER A CA 1
ATOM 1457 C C . SER A 1 182 ? 27.274 6.290 12.337 1.00 62.72 182 SER A C 1
ATOM 1459 O O . SER A 1 182 ? 27.959 6.027 13.323 1.00 62.72 182 SER A O 1
ATOM 1461 N N . ARG A 1 183 ? 27.088 7.547 11.919 1.00 65.06 183 ARG A N 1
ATOM 1462 C CA . ARG A 1 183 ? 27.603 8.731 12.626 1.00 65.06 183 ARG A CA 1
ATOM 1463 C C . ARG A 1 183 ? 26.764 9.135 13.842 1.00 65.06 183 ARG A C 1
ATOM 1465 O O . ARG A 1 183 ? 27.035 10.176 14.429 1.00 65.06 183 ARG A O 1
ATOM 1472 N N . GLY A 1 184 ? 25.763 8.343 14.230 1.00 57.06 184 GLY A N 1
ATOM 1473 C CA . GLY A 1 184 ? 25.039 8.498 15.497 1.00 57.06 184 GLY A CA 1
ATOM 1474 C C . GLY A 1 184 ? 24.026 9.644 15.542 1.00 57.06 184 GLY A C 1
ATOM 1475 O O . GLY A 1 184 ? 23.061 9.541 16.287 1.00 57.06 184 GLY A O 1
ATOM 1476 N N . GLY A 1 185 ? 24.147 10.667 14.686 1.00 61.88 185 GLY A N 1
ATOM 1477 C CA . GLY A 1 185 ? 23.267 11.843 14.704 1.00 61.88 185 GLY A CA 1
ATOM 1478 C C . GLY A 1 185 ? 21.776 11.515 14.575 1.00 61.88 185 GLY A C 1
ATOM 1479 O O . GLY A 1 185 ? 20.970 12.078 15.304 1.00 61.88 185 GLY A O 1
ATOM 1480 N N . PHE A 1 186 ? 21.409 10.546 13.731 1.00 65.25 186 PHE A N 1
ATOM 1481 C CA . PHE A 1 186 ? 20.009 10.129 13.593 1.00 65.25 186 PHE A CA 1
ATOM 1482 C C . PHE A 1 186 ? 19.471 9.424 14.847 1.00 65.25 186 PHE A C 1
ATOM 1484 O O . PHE A 1 186 ? 18.338 9.664 15.249 1.00 65.25 186 PHE A O 1
ATOM 1491 N N . MET A 1 187 ? 20.272 8.558 15.480 1.00 60.84 187 MET A N 1
ATOM 1492 C CA . MET A 1 187 ? 19.847 7.842 16.688 1.00 60.84 187 MET A 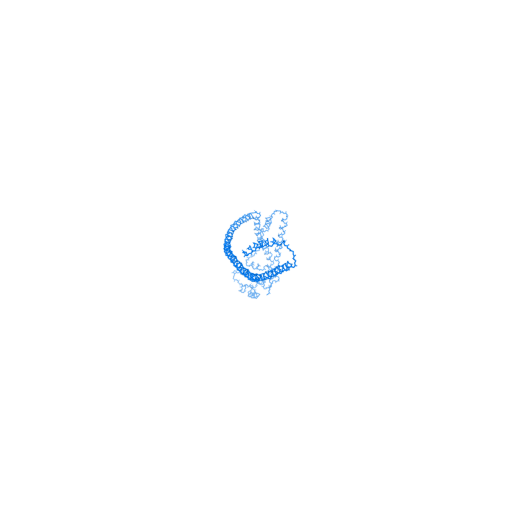CA 1
ATOM 1493 C C . MET A 1 187 ? 19.841 8.750 17.917 1.00 60.84 187 MET A C 1
ATOM 1495 O O . MET A 1 187 ? 18.992 8.563 18.782 1.00 60.84 187 MET A O 1
ATOM 1499 N N . ASP A 1 188 ? 20.738 9.733 17.986 1.00 69.62 188 ASP A N 1
ATOM 1500 C CA . ASP A 1 188 ? 20.775 10.725 19.062 1.00 69.62 188 ASP A CA 1
ATOM 1501 C C . ASP A 1 188 ? 19.613 11.721 18.947 1.00 69.62 188 ASP A C 1
ATOM 1503 O O . ASP A 1 188 ? 18.947 11.996 19.944 1.00 69.62 188 ASP A O 1
ATOM 1507 N N . GLU A 1 189 ? 19.300 12.189 17.735 1.00 69.56 189 GLU A N 1
ATOM 1508 C CA . GLU A 1 189 ? 18.143 13.052 17.466 1.00 69.56 189 GLU A CA 1
ATOM 1509 C C . GLU A 1 189 ? 16.822 12.303 17.701 1.00 69.56 189 GLU A C 1
ATOM 1511 O O . GLU A 1 189 ? 15.947 12.808 18.401 1.00 69.56 189 GLU A O 1
ATOM 1516 N N . LEU A 1 190 ? 16.711 11.051 17.236 1.00 71.06 190 LEU A N 1
ATOM 1517 C CA . LEU A 1 190 ? 15.556 10.193 17.516 1.00 71.06 190 LEU A CA 1
ATOM 1518 C C . LEU A 1 190 ? 15.421 9.890 19.012 1.00 71.06 190 LEU A C 1
ATOM 1520 O O . LEU A 1 190 ? 14.313 9.878 19.535 1.00 71.06 190 LEU A O 1
ATOM 1524 N N . ARG A 1 191 ? 16.527 9.657 19.729 1.00 72.44 191 ARG A N 1
ATOM 1525 C CA . ARG A 1 191 ? 16.507 9.436 21.181 1.00 72.44 191 ARG A CA 1
ATOM 1526 C C . ARG A 1 191 ? 16.057 10.689 21.923 1.00 72.44 191 ARG A C 1
ATOM 1528 O O . ARG A 1 191 ? 15.269 10.578 22.857 1.00 72.44 191 ARG A O 1
ATOM 1535 N N . GLN A 1 192 ? 16.527 11.861 21.506 1.00 80.88 192 GLN A N 1
ATOM 1536 C CA . GLN A 1 192 ? 16.143 13.138 22.099 1.00 80.88 192 GLN A CA 1
ATOM 1537 C C . GLN A 1 192 ? 14.667 13.466 21.832 1.00 80.88 192 GLN A C 1
ATOM 1539 O O . GLN A 1 192 ? 13.966 13.907 22.745 1.00 80.88 192 GLN A O 1
ATOM 1544 N N . ASP A 1 193 ? 14.179 13.192 20.621 1.00 76.75 193 ASP A N 1
ATOM 1545 C CA . ASP A 1 193 ? 12.770 13.346 20.261 1.00 76.75 193 ASP A CA 1
ATOM 1546 C C . ASP A 1 193 ? 11.887 12.362 21.041 1.00 76.75 193 ASP A C 1
ATOM 1548 O O . ASP A 1 193 ? 10.912 12.767 21.675 1.00 76.75 193 ASP A O 1
ATOM 1552 N N . MET A 1 194 ? 12.290 11.090 21.121 1.00 68.69 194 MET A N 1
ATOM 1553 C CA . MET A 1 194 ? 11.567 10.059 21.868 1.00 68.69 194 MET A CA 1
ATOM 1554 C C . MET A 1 194 ? 11.540 10.353 23.376 1.00 68.69 194 MET A C 1
ATOM 1556 O O . MET A 1 194 ? 10.491 10.217 24.003 1.00 68.69 194 MET A O 1
ATOM 1560 N N . ASP A 1 195 ? 12.643 10.832 23.962 1.00 77.81 195 ASP A N 1
ATOM 1561 C CA . ASP A 1 195 ? 12.684 11.287 25.358 1.00 77.81 195 ASP A CA 1
ATOM 1562 C C . ASP A 1 195 ? 11.768 12.501 25.592 1.00 77.81 195 ASP A C 1
ATOM 1564 O O . ASP A 1 195 ? 11.169 12.624 26.664 1.00 77.81 195 ASP A O 1
ATOM 1568 N N . SER A 1 196 ? 11.638 13.398 24.608 1.00 85.75 196 SER A N 1
ATOM 1569 C CA . SER A 1 196 ? 10.728 14.545 24.690 1.00 85.75 196 SER A CA 1
ATOM 1570 C C . SER A 1 196 ? 9.260 14.113 24.597 1.00 85.75 196 SER A C 1
ATOM 1572 O O . SER A 1 196 ? 8.435 14.537 25.408 1.00 85.75 196 SER A O 1
ATOM 1574 N N . MET A 1 197 ? 8.946 13.180 23.695 1.00 76.81 197 MET A N 1
ATOM 1575 C CA . MET A 1 197 ? 7.609 12.623 23.527 1.00 76.81 197 MET A CA 1
ATOM 1576 C C . MET A 1 197 ? 7.170 11.862 24.779 1.00 76.81 197 MET A C 1
ATOM 1578 O O . MET A 1 197 ? 6.052 12.052 25.250 1.00 76.81 197 MET A O 1
ATOM 1582 N N . VAL A 1 198 ? 8.057 11.054 25.368 1.00 82.44 198 VAL A N 1
ATOM 1583 C CA . VAL A 1 198 ? 7.778 10.325 26.614 1.00 82.44 198 VAL A CA 1
ATOM 1584 C C . VAL A 1 198 ? 7.491 11.286 27.768 1.00 82.44 198 VAL A C 1
ATOM 1586 O O . VAL A 1 198 ? 6.564 11.033 28.536 1.00 82.44 198 VAL A O 1
ATOM 1589 N N . ARG A 1 199 ? 8.224 12.402 27.888 1.00 83.12 199 ARG A N 1
ATOM 1590 C CA . ARG A 1 199 ? 7.937 13.424 28.912 1.00 83.12 199 ARG A CA 1
ATOM 1591 C C . ARG A 1 199 ? 6.588 14.093 28.688 1.00 83.12 199 ARG A C 1
ATOM 1593 O O . ARG A 1 199 ? 5.807 14.160 29.630 1.00 83.12 199 ARG A O 1
ATOM 1600 N N . ASN A 1 200 ? 6.293 14.505 27.457 1.00 83.44 200 ASN A N 1
ATOM 1601 C CA . ASN A 1 200 ? 5.020 15.143 27.119 1.00 83.44 200 ASN A CA 1
ATOM 1602 C C . ASN A 1 200 ? 3.835 14.201 27.388 1.00 83.44 200 ASN A C 1
ATOM 1604 O O . ASN A 1 200 ? 2.838 14.608 27.974 1.00 83.44 200 ASN A O 1
ATOM 1608 N N . VAL A 1 201 ? 3.966 12.918 27.032 1.00 82.12 201 VAL A N 1
ATOM 1609 C CA . VAL A 1 201 ? 2.947 11.896 27.313 1.00 82.12 201 VAL A CA 1
ATOM 1610 C C . VAL A 1 201 ? 2.815 11.638 28.813 1.00 82.12 201 VAL A C 1
ATOM 1612 O O . VAL A 1 201 ? 1.699 11.492 29.302 1.00 82.12 201 VAL A O 1
ATOM 1615 N N . ALA A 1 202 ? 3.919 11.589 29.563 1.00 79.88 202 ALA A N 1
ATOM 1616 C CA . ALA A 1 202 ? 3.875 11.418 31.015 1.00 79.88 202 ALA A CA 1
ATOM 1617 C C . ALA A 1 202 ? 3.202 12.610 31.715 1.00 79.88 202 ALA A C 1
ATOM 1619 O O . ALA A 1 202 ? 2.441 12.415 32.663 1.00 79.88 202 ALA A O 1
ATOM 1620 N N . GLU A 1 203 ? 3.445 13.828 31.234 1.00 83.00 203 GLU A N 1
ATOM 1621 C CA . GLU A 1 203 ? 2.839 15.055 31.749 1.00 83.00 203 GLU A CA 1
ATOM 1622 C C . GLU A 1 203 ? 1.342 15.117 31.413 1.00 83.00 203 GLU A C 1
ATOM 1624 O O . GLU A 1 203 ? 0.519 15.272 32.317 1.00 83.00 203 GLU A O 1
ATOM 1629 N N . GLU A 1 204 ? 0.960 14.841 30.162 1.00 80.62 204 GLU A N 1
ATOM 1630 C CA . GLU A 1 204 ? -0.447 14.783 29.747 1.00 80.62 204 GLU A CA 1
ATOM 1631 C C . GLU A 1 204 ? -1.214 13.656 30.462 1.00 80.62 204 GLU A C 1
ATOM 1633 O O . GLU A 1 204 ? -2.357 13.838 30.894 1.00 80.62 204 GLU A O 1
ATOM 1638 N N . ALA A 1 205 ? -0.591 12.487 30.645 1.00 75.00 205 ALA A N 1
ATOM 1639 C CA . ALA A 1 205 ? -1.174 11.384 31.403 1.00 75.00 205 ALA A CA 1
ATOM 1640 C C . ALA A 1 205 ? -1.349 11.749 32.882 1.00 75.00 205 ALA A C 1
ATOM 1642 O O . ALA A 1 205 ? -2.388 11.436 33.460 1.00 75.00 205 ALA A O 1
ATOM 1643 N N . SER A 1 206 ? -0.376 12.437 33.486 1.00 78.06 206 SER A N 1
ATOM 1644 C CA . SER A 1 206 ? -0.456 12.914 34.870 1.00 78.06 206 SER A CA 1
ATOM 1645 C C . SER A 1 206 ? -1.589 13.930 35.052 1.00 78.06 206 SER A C 1
ATOM 1647 O O . SER A 1 206 ? -2.395 13.801 35.978 1.00 78.06 206 SER A O 1
ATOM 1649 N N . GLU A 1 207 ? -1.734 14.890 34.134 1.00 81.62 207 GLU A N 1
ATOM 1650 C CA . GLU A 1 207 ? -2.815 15.880 34.178 1.00 81.62 207 GLU A CA 1
ATOM 1651 C C . GLU A 1 207 ? -4.198 15.256 33.964 1.00 81.62 207 GLU A C 1
ATOM 1653 O O . GLU A 1 207 ? -5.120 15.516 34.747 1.00 81.62 207 GLU A O 1
ATOM 1658 N N . ARG A 1 208 ? -4.348 14.382 32.958 1.00 77.56 208 ARG A N 1
ATOM 1659 C CA . ARG A 1 208 ? -5.604 13.653 32.717 1.00 77.56 208 ARG A CA 1
ATOM 1660 C C . ARG A 1 208 ? -5.956 12.743 33.889 1.00 77.56 208 ARG A C 1
ATOM 1662 O O . ARG A 1 208 ? -7.119 12.682 34.283 1.00 77.56 208 ARG A O 1
ATOM 1669 N N . MET A 1 209 ? -4.971 12.062 34.476 1.00 74.88 209 MET A N 1
ATOM 1670 C CA . MET A 1 209 ? -5.180 11.226 35.657 1.00 74.88 209 MET A CA 1
ATOM 1671 C C . MET A 1 209 ? -5.632 12.073 36.847 1.00 74.88 209 MET A C 1
ATOM 1673 O O . MET A 1 209 ? -6.587 11.702 37.522 1.00 74.88 209 MET A O 1
ATOM 1677 N N . ARG A 1 210 ? -5.019 13.241 37.074 1.00 80.44 210 ARG A N 1
ATOM 1678 C CA . ARG A 1 210 ? -5.425 14.167 38.140 1.00 80.44 210 ARG A CA 1
ATOM 1679 C C . ARG A 1 210 ? -6.865 14.647 37.957 1.00 80.44 210 ARG A C 1
ATOM 1681 O O . ARG A 1 210 ? -7.635 14.609 38.913 1.00 80.44 210 ARG A O 1
ATOM 1688 N N . TYR A 1 211 ? -7.240 15.034 36.737 1.00 80.00 211 TYR A N 1
ATOM 1689 C CA . TYR A 1 211 ? -8.608 15.444 36.412 1.00 80.00 211 TYR A CA 1
ATOM 1690 C C . TYR A 1 211 ? -9.616 14.308 36.634 1.00 80.00 211 TYR A C 1
ATOM 1692 O O . TYR A 1 211 ? -10.630 14.503 37.301 1.00 80.00 211 TYR A O 1
ATOM 1700 N N . ASN A 1 212 ? -9.318 13.102 36.143 1.00 78.75 212 ASN A N 1
ATOM 1701 C CA . ASN A 1 212 ? -10.201 11.946 36.293 1.00 78.75 212 ASN A CA 1
ATOM 1702 C C . ASN A 1 212 ? -10.344 11.516 37.758 1.00 78.75 212 ASN A C 1
ATOM 1704 O O . ASN A 1 212 ? -11.452 11.224 38.197 1.00 78.75 212 ASN A O 1
ATOM 1708 N N . VAL A 1 213 ? -9.254 11.515 38.532 1.00 78.56 213 VAL A N 1
ATOM 1709 C CA . VAL A 1 213 ? -9.292 11.213 39.971 1.00 78.56 213 VAL A CA 1
ATOM 1710 C C . VAL A 1 213 ? -10.124 12.253 40.720 1.00 78.56 213 VAL A C 1
ATOM 1712 O O . VAL A 1 213 ? -10.907 11.881 41.589 1.00 78.56 213 VAL A O 1
ATOM 1715 N N . GLU A 1 214 ? -10.015 13.538 40.374 1.00 80.00 214 GLU A N 1
ATOM 1716 C CA . GLU A 1 214 ? -10.819 14.591 41.002 1.00 80.00 214 GLU A CA 1
ATOM 1717 C C . GLU A 1 214 ? -12.314 14.461 40.668 1.00 80.00 214 GLU A C 1
ATOM 1719 O O . GLU A 1 214 ? -13.153 14.622 41.556 1.00 80.00 214 GLU A O 1
ATOM 1724 N N . GLN A 1 215 ? -12.662 14.135 39.419 1.00 78.31 215 GLN A N 1
ATOM 1725 C CA . GLN A 1 215 ? -14.054 13.900 39.015 1.00 78.31 215 GLN A CA 1
ATOM 1726 C C . GLN A 1 215 ? -14.634 12.657 39.696 1.00 78.31 215 GLN A C 1
ATOM 1728 O O . GLN A 1 215 ? -15.687 12.740 40.321 1.00 78.31 215 GLN A O 1
ATOM 1733 N N . VAL A 1 216 ? -13.908 11.534 39.685 1.00 80.56 216 VAL A N 1
ATOM 1734 C CA . VAL A 1 216 ? -14.333 10.301 40.368 1.00 80.56 216 VAL A CA 1
ATOM 1735 C C . VAL A 1 216 ? -14.473 10.528 41.874 1.00 80.56 216 VAL A C 1
ATOM 1737 O O . VAL A 1 216 ? -15.430 10.046 42.475 1.00 80.56 216 VAL A O 1
ATOM 1740 N N . ALA A 1 217 ? -13.570 11.293 42.495 1.00 78.06 217 ALA A N 1
ATOM 1741 C CA . ALA A 1 217 ? -13.687 11.658 43.903 1.00 78.06 217 ALA A CA 1
ATOM 1742 C C . ALA A 1 217 ? -14.937 12.510 44.173 1.00 78.06 217 ALA A C 1
ATOM 1744 O O . ALA A 1 217 ? -15.649 12.241 45.141 1.00 78.06 217 ALA A O 1
ATOM 1745 N N . LYS A 1 218 ? -15.246 13.497 43.319 1.00 77.38 218 LYS A N 1
ATOM 1746 C CA . LYS A 1 218 ? -16.469 14.310 43.438 1.00 77.38 218 LYS A CA 1
ATOM 1747 C C . LYS A 1 218 ? -17.733 13.468 43.273 1.00 77.38 218 LYS A C 1
ATOM 1749 O O . LYS A 1 218 ? -18.631 13.576 44.107 1.00 77.38 218 LYS A O 1
ATOM 1754 N N . ASP A 1 219 ? -17.776 12.595 42.273 1.00 81.56 219 ASP A N 1
ATOM 1755 C CA . ASP A 1 219 ? -18.925 11.726 42.006 1.00 81.56 219 ASP A CA 1
ATOM 1756 C C . ASP A 1 219 ? -19.126 10.692 43.118 1.00 81.56 219 ASP A C 1
ATOM 1758 O O . ASP A 1 219 ? -20.244 10.478 43.585 1.00 81.56 219 ASP A O 1
ATOM 1762 N N . MET A 1 220 ? -18.044 10.081 43.608 1.00 74.50 220 MET A N 1
ATOM 1763 C CA . MET A 1 220 ? -18.102 9.112 44.701 1.00 74.50 220 MET A CA 1
ATOM 1764 C C . MET A 1 220 ? -18.556 9.769 46.007 1.00 74.50 220 MET A C 1
ATOM 1766 O O . MET A 1 220 ? -19.424 9.229 46.689 1.00 74.50 220 MET A O 1
ATOM 1770 N N . VAL A 1 221 ? -18.031 10.953 46.338 1.00 79.31 221 VAL A N 1
ATOM 1771 C CA . VAL A 1 221 ? -18.469 11.722 47.514 1.00 79.31 221 VAL A CA 1
ATOM 1772 C C . VAL A 1 221 ? -19.935 12.143 47.371 1.00 79.31 221 VAL A C 1
ATOM 1774 O O . VAL A 1 221 ? -20.704 11.998 48.322 1.00 79.31 221 VAL A O 1
ATOM 1777 N N . GLY A 1 222 ? -20.360 12.583 46.183 1.00 81.56 222 GLY A N 1
ATOM 1778 C CA . GLY A 1 222 ? -21.759 12.903 45.887 1.00 81.56 222 GLY A CA 1
ATOM 1779 C C . GLY A 1 222 ? -22.696 11.706 46.077 1.00 81.56 222 GLY A C 1
ATOM 1780 O O . GLY A 1 222 ? -23.708 11.815 46.773 1.00 81.56 222 GLY A O 1
ATOM 1781 N N . ASN A 1 223 ? -22.324 10.543 45.539 1.00 82.19 223 ASN A N 1
ATOM 1782 C CA . ASN A 1 223 ? -23.089 9.301 45.665 1.00 82.19 223 ASN A CA 1
ATOM 1783 C C . ASN A 1 223 ? -23.150 8.799 47.114 1.00 82.19 223 ASN A C 1
ATOM 1785 O O . ASN A 1 223 ? -24.221 8.406 47.575 1.00 82.19 223 ASN A O 1
ATOM 1789 N N . ILE A 1 224 ? -22.044 8.875 47.864 1.00 79.38 224 ILE A N 1
ATOM 1790 C CA . ILE A 1 224 ? -22.013 8.531 49.294 1.00 79.38 224 ILE A CA 1
ATOM 1791 C C . ILE A 1 224 ? -22.925 9.466 50.091 1.00 79.38 224 ILE A C 1
ATOM 1793 O O . ILE A 1 224 ? -23.668 9.005 50.956 1.00 79.38 224 ILE A O 1
ATOM 1797 N N . HIS A 1 225 ? -22.921 10.771 49.805 1.00 81.56 225 HIS A N 1
ATOM 1798 C CA . HIS A 1 225 ? -23.831 11.705 50.467 1.00 81.56 225 HIS A CA 1
ATOM 1799 C C . HIS A 1 225 ? -25.300 11.413 50.150 1.00 81.56 225 HIS A C 1
ATOM 1801 O O . HIS A 1 225 ? -26.133 11.477 51.056 1.00 81.56 225 HIS A O 1
ATOM 1807 N N . ALA A 1 226 ? -25.624 11.063 48.902 1.00 80.56 226 ALA A N 1
ATOM 1808 C CA . ALA A 1 226 ? -26.978 10.685 48.508 1.00 80.56 226 ALA A CA 1
ATOM 1809 C C . ALA A 1 226 ? -27.438 9.393 49.209 1.00 80.56 226 ALA A C 1
ATOM 1811 O O . ALA A 1 226 ? -28.498 9.390 49.837 1.00 80.56 226 ALA A O 1
ATOM 1812 N N . GLN A 1 227 ? -26.610 8.342 49.198 1.00 80.00 227 GLN A N 1
ATOM 1813 C CA . GLN A 1 227 ? -26.897 7.082 49.894 1.00 80.00 227 GLN A CA 1
ATOM 1814 C C . GLN A 1 227 ? -27.014 7.276 51.407 1.00 80.00 227 GLN A C 1
ATOM 1816 O O . GLN A 1 227 ? -27.958 6.785 52.019 1.00 80.00 227 GLN A O 1
ATOM 1821 N N . ASN A 1 228 ? -26.114 8.043 52.025 1.00 84.56 228 ASN A N 1
ATOM 1822 C CA . ASN A 1 228 ? -26.193 8.340 53.455 1.00 84.56 228 ASN A CA 1
ATOM 1823 C C . ASN A 1 228 ? -27.467 9.109 53.810 1.00 84.56 228 ASN A C 1
ATOM 1825 O O . ASN A 1 228 ? -28.028 8.887 54.881 1.00 84.56 228 ASN A O 1
ATOM 1829 N N . ARG A 1 229 ? -27.947 9.995 52.930 1.00 85.19 229 ARG A N 1
ATOM 1830 C CA . ARG A 1 229 ? -29.210 10.713 53.138 1.00 85.19 229 ARG A CA 1
ATOM 1831 C C . ARG A 1 229 ? -30.410 9.768 53.082 1.00 85.19 229 ARG A C 1
ATOM 1833 O O . ARG A 1 229 ? -31.281 9.859 53.943 1.00 85.19 229 ARG A O 1
ATOM 1840 N N . GLU A 1 230 ? -30.429 8.847 52.123 1.00 86.75 230 GLU A N 1
ATOM 1841 C CA . GLU A 1 230 ? -31.474 7.826 52.004 1.00 86.75 230 GLU A CA 1
ATOM 1842 C C . GLU A 1 230 ? -31.478 6.876 53.211 1.00 86.75 230 GLU A C 1
ATOM 1844 O O . GLU A 1 230 ? -32.524 6.647 53.822 1.00 86.75 230 GLU A O 1
ATOM 1849 N N . VAL A 1 231 ? -30.299 6.403 53.629 1.00 87.56 231 VAL A N 1
ATOM 1850 C CA . VAL A 1 231 ? -30.134 5.569 54.828 1.00 87.56 231 VAL A CA 1
ATOM 1851 C C . VAL A 1 231 ? -30.562 6.330 56.080 1.00 87.56 231 VAL A C 1
ATOM 1853 O O . VAL A 1 231 ? -31.305 5.784 56.891 1.00 87.56 231 VAL A O 1
ATOM 1856 N N . ALA A 1 232 ? -30.170 7.596 56.242 1.00 85.00 232 ALA A N 1
ATOM 1857 C CA . ALA A 1 232 ? -30.582 8.409 57.385 1.00 85.00 232 ALA A CA 1
ATOM 1858 C C . ALA A 1 232 ? -32.109 8.575 57.450 1.00 85.00 232 ALA A C 1
ATOM 1860 O O . ALA A 1 232 ? -32.699 8.511 58.531 1.00 85.00 232 ALA A O 1
ATOM 1861 N N . GLU A 1 233 ? -32.772 8.736 56.305 1.00 88.62 233 GLU A N 1
ATOM 1862 C CA . GLU A 1 233 ? -34.227 8.834 56.248 1.00 88.62 233 GLU A CA 1
ATOM 1863 C C . GLU A 1 233 ? -34.924 7.491 56.518 1.00 88.62 233 GLU A C 1
ATOM 1865 O O . GLU A 1 233 ? -35.934 7.455 57.230 1.00 88.62 233 GLU A O 1
ATOM 1870 N N . ALA A 1 234 ? -34.365 6.379 56.036 1.00 87.31 234 ALA A N 1
ATOM 1871 C CA . ALA A 1 234 ? -34.834 5.036 56.365 1.00 87.31 234 ALA A CA 1
ATOM 1872 C C . ALA A 1 234 ? -34.686 4.734 57.867 1.00 87.31 234 ALA A C 1
ATOM 1874 O O . ALA A 1 234 ? -35.633 4.261 58.496 1.00 87.31 234 ALA A O 1
ATOM 1875 N N . VAL A 1 235 ? -33.539 5.080 58.463 1.00 88.38 235 VAL A N 1
ATOM 1876 C CA . VAL A 1 235 ? -33.274 4.953 59.906 1.00 88.38 235 VAL A CA 1
ATOM 1877 C C . VAL A 1 235 ? -34.247 5.811 60.712 1.00 88.38 235 VAL A C 1
ATOM 1879 O O . VAL A 1 235 ? -34.797 5.336 61.705 1.00 88.38 235 VAL A O 1
ATOM 1882 N N . ARG A 1 236 ? -34.532 7.046 60.271 1.00 90.69 236 ARG A N 1
ATOM 1883 C CA . ARG A 1 236 ? -35.534 7.910 60.913 1.00 90.69 236 ARG A CA 1
ATOM 1884 C C . ARG A 1 236 ? -36.921 7.264 60.899 1.00 90.69 236 ARG A C 1
ATOM 1886 O O . ARG A 1 236 ? -37.546 7.168 61.951 1.00 90.69 236 ARG A O 1
ATOM 1893 N N . LYS A 1 237 ? -37.387 6.775 59.743 1.00 90.62 237 LYS A N 1
ATOM 1894 C CA . LYS A 1 237 ? -38.694 6.097 59.619 1.00 90.62 237 LYS A CA 1
ATOM 1895 C C . LYS A 1 237 ? -38.766 4.822 60.464 1.00 90.62 237 LYS A C 1
ATOM 1897 O O . LYS A 1 237 ? -39.776 4.578 61.121 1.00 90.62 237 LYS A O 1
ATOM 1902 N N . ALA A 1 238 ? -37.696 4.026 60.480 1.00 84.81 238 ALA A N 1
ATOM 1903 C CA . ALA A 1 238 ? -37.610 2.822 61.302 1.00 84.81 238 ALA A CA 1
ATOM 1904 C C . ALA A 1 238 ? -37.659 3.156 62.801 1.00 84.81 238 ALA A C 1
ATOM 1906 O O . ALA A 1 238 ? -38.395 2.512 63.544 1.00 84.81 238 ALA A O 1
ATOM 1907 N N . SER A 1 239 ? -36.942 4.199 63.230 1.00 84.69 239 SER A N 1
ATOM 1908 C CA . SER A 1 239 ? -36.968 4.703 64.608 1.00 84.69 239 SER A CA 1
ATOM 1909 C C . SER A 1 239 ? -38.368 5.178 65.012 1.00 84.69 239 SER A C 1
ATOM 1911 O O . SER A 1 239 ? -38.889 4.765 66.046 1.00 84.69 239 SER A O 1
ATOM 1913 N N . GLU A 1 240 ? -39.038 5.961 64.162 1.00 90.19 240 GLU A N 1
ATOM 1914 C CA . GLU A 1 240 ? -40.417 6.410 64.399 1.00 90.19 240 GLU A CA 1
ATOM 1915 C C . GLU A 1 240 ? -41.395 5.233 64.524 1.00 90.19 240 GLU A C 1
ATOM 1917 O O . GLU A 1 240 ? -42.234 5.214 65.429 1.00 90.19 240 GLU A O 1
ATOM 1922 N N . SER A 1 241 ? -41.258 4.218 63.664 1.00 89.94 241 SER A N 1
ATOM 1923 C CA . SER A 1 241 ? -42.068 3.000 63.744 1.00 89.94 241 SER A CA 1
ATOM 1924 C C . SER A 1 241 ? -41.766 2.180 65.000 1.00 89.94 241 SER A C 1
ATOM 1926 O O . SER A 1 241 ? -42.694 1.652 65.609 1.00 89.94 241 SER A O 1
ATOM 1928 N N . ALA A 1 242 ? -40.499 2.075 65.411 1.00 83.81 242 ALA A N 1
ATOM 1929 C CA . ALA A 1 242 ? -40.103 1.362 66.623 1.00 83.81 242 ALA A CA 1
ATOM 1930 C C . ALA A 1 242 ? -40.660 2.046 67.879 1.00 83.81 242 ALA A C 1
ATOM 1932 O O . ALA A 1 242 ? -41.234 1.378 68.735 1.00 83.81 242 ALA A O 1
ATOM 1933 N N . VAL A 1 243 ? -40.584 3.380 67.950 1.00 89.38 243 VAL A N 1
ATOM 1934 C CA . VAL A 1 243 ? -41.173 4.168 69.043 1.00 89.38 243 VAL A CA 1
ATOM 1935 C C . VAL A 1 243 ? -42.690 3.989 69.093 1.00 89.38 243 VAL A C 1
ATOM 1937 O O . VAL A 1 243 ? -43.253 3.845 70.177 1.00 89.38 243 VAL A O 1
ATOM 1940 N N . LYS A 1 244 ? -43.366 3.977 67.937 1.00 89.56 244 LYS A N 1
ATOM 1941 C CA . LYS A 1 244 ? -44.809 3.721 67.877 1.00 89.56 244 LYS A CA 1
ATOM 1942 C C . LYS A 1 244 ? -45.148 2.319 68.388 1.00 89.56 244 LYS A C 1
ATOM 1944 O O . LYS A 1 244 ? -45.963 2.199 69.296 1.00 89.56 244 LYS A O 1
ATOM 1949 N N . ASN A 1 245 ? -44.464 1.293 67.881 1.00 87.75 245 ASN A N 1
ATOM 1950 C CA . ASN A 1 245 ? -44.661 -0.088 68.321 1.00 87.75 245 ASN A CA 1
ATOM 1951 C C . ASN A 1 245 ? -44.404 -0.241 69.825 1.00 87.75 245 ASN A C 1
ATOM 1953 O O . ASN A 1 245 ? -45.143 -0.946 70.503 1.00 87.75 245 ASN A O 1
ATOM 1957 N N . GLN A 1 246 ? -43.395 0.442 70.369 1.00 85.75 246 GLN A N 1
ATOM 1958 C CA . GLN A 1 246 ? -43.117 0.409 71.800 1.00 85.75 246 GLN A CA 1
ATOM 1959 C C . GLN A 1 246 ? -44.255 1.020 72.629 1.00 85.75 246 GLN A C 1
ATOM 1961 O O . GLN A 1 246 ? -44.664 0.416 73.620 1.00 85.75 246 GLN A O 1
ATOM 1966 N N . ARG A 1 247 ? -44.834 2.151 72.200 1.00 90.12 247 ARG A N 1
ATOM 1967 C CA . ARG A 1 247 ? -46.034 2.711 72.851 1.00 90.12 247 ARG A CA 1
ATOM 1968 C C . ARG A 1 247 ? -47.233 1.771 72.755 1.00 90.12 247 ARG A C 1
ATOM 1970 O O . ARG A 1 247 ? -47.982 1.648 73.722 1.00 90.12 247 ARG A O 1
ATOM 1977 N N . ASP A 1 248 ? -47.410 1.102 71.619 1.00 90.12 248 ASP A N 1
ATOM 1978 C CA . ASP A 1 248 ? -48.501 0.145 71.422 1.00 90.12 248 ASP A CA 1
ATOM 1979 C C . ASP A 1 248 ? -48.339 -1.073 72.350 1.00 90.12 248 ASP A C 1
ATOM 1981 O O . ASP A 1 248 ? -49.303 -1.491 72.993 1.00 90.12 248 ASP A O 1
ATOM 1985 N N . VAL A 1 249 ? -47.112 -1.584 72.516 1.00 89.19 249 VAL A N 1
ATOM 1986 C CA . VAL A 1 249 ? -46.786 -2.652 73.479 1.00 89.19 249 VAL A CA 1
ATOM 1987 C C . VAL A 1 249 ? -47.027 -2.201 74.921 1.00 89.19 249 VAL A C 1
ATOM 1989 O O . VAL A 1 249 ? -47.605 -2.951 75.706 1.00 89.19 249 VAL A O 1
ATOM 1992 N N . GLU A 1 250 ? -46.621 -0.985 75.291 1.00 88.19 250 GLU A N 1
ATOM 1993 C CA . GLU A 1 250 ? -46.868 -0.436 76.632 1.00 88.19 250 GLU A CA 1
ATOM 1994 C C . GLU A 1 250 ? -48.367 -0.278 76.919 1.00 88.19 250 GLU A C 1
ATOM 1996 O O . GLU A 1 250 ? -48.836 -0.654 77.997 1.00 88.19 250 GLU A O 1
ATOM 2001 N N . SER A 1 251 ? -49.129 0.221 75.943 1.00 91.38 251 SER A N 1
ATOM 2002 C CA . SER A 1 251 ? -50.589 0.326 76.002 1.00 91.38 251 SER A CA 1
ATOM 2003 C C . SER A 1 251 ? -51.241 -1.046 76.181 1.00 91.38 251 SER A C 1
ATOM 2005 O O . SER A 1 251 ? -52.041 -1.238 77.100 1.00 91.38 251 SER A O 1
ATOM 2007 N N . PHE A 1 252 ? -50.841 -2.027 75.368 1.00 88.56 252 PHE A N 1
ATOM 2008 C CA . PHE A 1 252 ? -51.331 -3.398 75.467 1.00 88.56 252 PHE A CA 1
ATOM 2009 C C . PHE A 1 252 ? -51.002 -4.023 76.828 1.00 88.56 252 PHE A C 1
ATOM 2011 O O . PHE A 1 252 ? -51.868 -4.616 77.464 1.00 88.56 252 PHE A O 1
ATOM 2018 N N . ASN A 1 253 ? -49.779 -3.841 77.332 1.00 91.12 253 ASN A N 1
ATOM 2019 C CA . ASN A 1 253 ? -49.373 -4.356 78.640 1.00 91.12 253 ASN A CA 1
ATOM 2020 C C . ASN A 1 253 ? -50.177 -3.703 79.779 1.00 91.12 253 ASN A C 1
ATOM 2022 O O . ASN A 1 253 ? -50.581 -4.371 80.730 1.00 91.12 253 ASN A O 1
ATOM 2026 N N . LYS A 1 254 ? -50.488 -2.404 79.667 1.00 90.69 254 LYS A N 1
ATOM 2027 C CA . LYS A 1 254 ? -51.378 -1.718 80.612 1.00 90.69 254 LYS A CA 1
ATOM 2028 C C . LYS A 1 254 ? -52.791 -2.310 80.586 1.00 90.69 254 LYS A C 1
ATOM 2030 O O . LYS A 1 254 ? -53.325 -2.586 81.656 1.00 90.69 254 LYS A O 1
ATOM 2035 N N . GLN A 1 255 ? -53.355 -2.553 79.401 1.00 90.75 255 GLN A N 1
ATOM 2036 C CA . GLN A 1 255 ? -54.661 -3.212 79.252 1.00 90.75 255 GLN A CA 1
ATOM 2037 C C . GLN A 1 255 ? -54.658 -4.644 79.802 1.00 90.75 255 GLN A C 1
ATOM 2039 O O . GLN A 1 255 ? -55.613 -5.069 80.446 1.00 90.75 255 GLN A O 1
ATOM 2044 N N . LEU A 1 256 ? -53.574 -5.392 79.588 1.00 90.25 256 LEU A N 1
ATOM 2045 C CA . LEU A 1 256 ? -53.429 -6.746 80.114 1.00 90.25 256 LEU A CA 1
ATOM 2046 C C . LEU A 1 256 ? -53.428 -6.750 81.647 1.00 90.25 256 LEU A C 1
ATOM 2048 O O . LEU A 1 256 ? -54.083 -7.590 82.258 1.00 90.25 256 LEU A O 1
ATOM 2052 N N . ARG A 1 257 ? -52.743 -5.785 82.275 1.00 88.50 257 ARG A N 1
ATOM 2053 C CA . ARG A 1 257 ? -52.747 -5.625 83.738 1.00 88.50 257 ARG A CA 1
ATOM 2054 C C . ARG A 1 257 ? -54.127 -5.271 84.279 1.00 88.50 257 ARG A C 1
ATOM 2056 O O . ARG A 1 257 ? -54.517 -5.852 85.284 1.00 88.50 257 ARG A O 1
ATOM 2063 N N . THR A 1 258 ? -54.862 -4.369 83.624 1.00 90.06 258 THR A N 1
ATOM 2064 C CA . THR A 1 258 ? -56.226 -4.028 84.057 1.00 90.06 258 THR A CA 1
ATOM 2065 C C . THR A 1 258 ? -57.162 -5.221 83.908 1.00 90.06 258 THR A C 1
ATOM 2067 O O . THR A 1 258 ? -57.816 -5.576 84.874 1.00 90.06 258 THR A O 1
ATOM 2070 N N . MET A 1 259 ? -57.135 -5.931 82.772 1.00 83.94 259 MET A N 1
ATOM 2071 C CA . MET A 1 259 ? -57.937 -7.151 82.598 1.00 83.94 259 MET A CA 1
ATOM 2072 C C . MET A 1 259 ? -57.599 -8.226 83.635 1.00 83.94 259 MET A C 1
ATOM 2074 O O . MET A 1 259 ? -58.493 -8.894 84.150 1.00 83.94 259 MET A O 1
ATOM 2078 N N . HIS A 1 260 ? -56.312 -8.408 83.947 1.00 88.06 260 HIS A N 1
ATOM 2079 C CA . HIS A 1 260 ? -55.891 -9.351 84.978 1.00 88.06 260 HIS A CA 1
ATOM 2080 C C . HIS A 1 260 ? -56.417 -8.945 86.358 1.00 88.06 260 HIS A C 1
ATOM 2082 O O . HIS A 1 260 ? -56.935 -9.792 87.082 1.00 88.06 260 HIS A O 1
ATOM 2088 N N . GLN A 1 261 ? -56.325 -7.661 86.709 1.00 91.38 261 GLN A N 1
ATOM 2089 C CA . GLN A 1 261 ? -56.830 -7.150 87.978 1.00 91.38 261 GLN A CA 1
ATOM 2090 C C . GLN A 1 261 ? -58.356 -7.268 88.076 1.00 91.38 261 GLN A C 1
ATOM 2092 O O . GLN A 1 261 ? -58.840 -7.826 89.056 1.00 91.38 261 GLN A O 1
ATOM 2097 N N . ASP A 1 262 ? -59.095 -6.860 87.043 1.00 91.25 262 ASP A N 1
ATOM 2098 C CA . ASP A 1 262 ? -60.557 -6.969 86.985 1.00 91.25 262 ASP A CA 1
ATOM 2099 C C . ASP A 1 262 ? -61.005 -8.434 87.115 1.00 91.25 262 ASP A C 1
ATOM 2101 O O . ASP A 1 262 ? -61.922 -8.761 87.870 1.00 91.25 262 ASP A O 1
ATOM 2105 N N . SER A 1 263 ? -60.313 -9.353 86.429 1.00 89.44 263 SER A N 1
ATOM 2106 C CA . SER A 1 263 ? -60.581 -10.789 86.538 1.00 89.44 263 SER A CA 1
ATOM 2107 C C . SER A 1 263 ? -60.292 -11.333 87.940 1.00 89.44 263 SER A C 1
ATOM 2109 O O . SER A 1 263 ? -61.009 -12.225 88.397 1.00 89.44 263 SER A O 1
ATOM 2111 N N . MET A 1 264 ? -59.245 -10.848 88.611 1.00 87.06 264 MET A N 1
ATOM 2112 C CA . MET A 1 264 ? -58.905 -11.260 89.976 1.00 87.06 264 MET A CA 1
ATOM 2113 C C . MET A 1 264 ? -59.889 -10.695 91.001 1.00 87.06 264 MET A C 1
ATOM 2115 O O . MET A 1 264 ? -60.257 -11.402 91.939 1.00 87.06 264 MET A O 1
ATOM 2119 N N . GLU A 1 265 ? -60.352 -9.459 90.815 1.00 89.94 265 GLU A N 1
ATOM 2120 C CA . GLU A 1 265 ? -61.395 -8.852 91.643 1.00 89.94 265 GLU A CA 1
ATOM 2121 C C . GLU A 1 265 ? -62.727 -9.593 91.488 1.00 89.94 265 GLU A C 1
ATOM 2123 O O . GLU A 1 265 ? -63.357 -9.924 92.494 1.00 89.94 265 GLU A O 1
ATOM 2128 N N . GLU A 1 266 ? -63.124 -9.952 90.263 1.00 89.19 266 GLU A N 1
ATOM 2129 C CA . GLU A 1 266 ? -64.340 -10.739 90.043 1.00 89.19 266 GLU A CA 1
ATOM 2130 C C . GLU A 1 266 ? -64.216 -12.146 90.640 1.00 89.19 266 GLU A C 1
ATOM 2132 O O . GLU A 1 266 ? -65.143 -12.623 91.298 1.00 89.19 266 GLU A O 1
ATOM 2137 N N . LEU A 1 267 ? -63.052 -12.793 90.509 1.00 88.94 267 LEU A N 1
ATOM 2138 C CA . LEU A 1 267 ? -62.796 -14.078 91.160 1.00 88.94 267 LEU A CA 1
ATOM 2139 C C . LEU A 1 267 ? -62.897 -13.961 92.689 1.00 88.94 267 LEU A C 1
ATOM 2141 O O . LEU A 1 267 ? -63.554 -14.788 93.323 1.00 88.94 267 LEU A O 1
ATOM 2145 N N . ALA A 1 268 ? -62.299 -12.927 93.287 1.00 86.94 268 ALA A N 1
ATOM 2146 C CA . ALA A 1 268 ? -62.390 -12.665 94.721 1.00 86.94 268 ALA A CA 1
ATOM 2147 C C . ALA A 1 268 ? -63.837 -12.390 95.161 1.00 86.94 268 ALA A C 1
ATOM 2149 O O . ALA A 1 268 ? -64.266 -12.871 96.211 1.00 86.94 268 ALA A O 1
ATOM 2150 N N . ARG A 1 269 ? -64.619 -11.677 94.342 1.00 89.94 269 ARG A N 1
ATOM 2151 C CA . ARG A 1 269 ? -66.040 -11.407 94.587 1.00 89.94 269 ARG A CA 1
ATOM 2152 C C . ARG A 1 269 ? -66.868 -12.689 94.559 1.00 89.94 269 ARG A C 1
ATOM 2154 O O . ARG A 1 269 ? -67.680 -12.905 95.460 1.00 89.94 269 ARG A O 1
ATOM 2161 N N . VAL A 1 270 ? -66.652 -13.553 93.566 1.00 89.44 270 VAL A N 1
ATOM 2162 C CA . VAL A 1 270 ? -67.335 -14.850 93.443 1.00 89.44 270 VAL A CA 1
ATOM 2163 C C . VAL A 1 270 ? -66.961 -15.770 94.603 1.00 89.44 270 VAL A C 1
ATOM 2165 O O . VAL A 1 270 ? -67.853 -16.332 95.238 1.00 89.44 270 VAL A O 1
ATOM 2168 N N . LEU A 1 271 ? -65.669 -15.889 94.923 1.00 84.25 271 LEU A N 1
ATOM 2169 C CA . LEU A 1 271 ? -65.195 -16.700 96.046 1.00 84.25 271 LEU A CA 1
ATOM 2170 C C . LEU A 1 271 ? -65.723 -16.178 97.383 1.00 84.25 271 LEU A C 1
ATOM 2172 O O . LEU A 1 271 ? -66.231 -16.965 98.174 1.00 84.25 271 LEU A O 1
ATOM 2176 N N . GLY A 1 272 ? -65.691 -14.864 97.618 1.00 85.69 272 GLY A N 1
ATOM 2177 C CA . GLY A 1 272 ? -66.251 -14.251 98.823 1.00 85.69 272 GLY A CA 1
ATOM 2178 C C . GLY A 1 272 ? -67.769 -14.424 98.927 1.00 85.69 272 GLY A C 1
ATOM 2179 O O . GLY A 1 272 ? -68.290 -14.682 100.010 1.00 85.69 272 GLY A O 1
ATOM 2180 N N . GLY A 1 273 ? -68.488 -14.343 97.803 1.00 87.31 273 GLY A N 1
ATOM 2181 C CA . GLY A 1 273 ? -69.918 -14.648 97.733 1.00 87.31 273 GLY A CA 1
ATOM 2182 C C . GLY A 1 273 ? -70.211 -16.106 98.088 1.00 87.31 273 GLY A C 1
ATOM 2183 O O . GLY A 1 273 ? -71.071 -16.371 98.924 1.00 87.31 273 GLY A O 1
ATOM 2184 N N . LYS A 1 274 ? -69.441 -17.043 97.523 1.00 82.25 274 LYS A N 1
ATOM 2185 C CA . LYS A 1 274 ? -69.542 -18.475 97.835 1.00 82.25 274 LYS A CA 1
ATOM 2186 C C . LYS A 1 274 ? -69.158 -18.783 99.279 1.00 82.25 274 LYS A C 1
ATOM 2188 O O . LYS A 1 274 ? -69.817 -19.600 99.909 1.00 82.25 274 LYS A O 1
ATOM 2193 N N . GLN A 1 275 ? -68.156 -18.106 99.829 1.00 85.12 275 GLN A N 1
ATOM 2194 C CA . GLN A 1 275 ? -67.761 -18.255 101.226 1.00 85.12 275 GLN A CA 1
ATOM 2195 C C . GLN A 1 275 ? -68.857 -17.769 102.181 1.00 85.12 275 GLN A C 1
ATOM 2197 O O . GLN A 1 275 ? -69.182 -18.484 103.121 1.00 85.12 275 GLN A O 1
ATOM 2202 N N . LYS A 1 276 ? -69.492 -16.623 101.904 1.00 82.00 276 LYS A N 1
ATOM 2203 C CA . LYS A 1 276 ? -70.655 -16.146 102.676 1.00 82.00 276 LYS A CA 1
ATOM 2204 C C . LYS A 1 276 ? -71.863 -17.070 102.552 1.00 82.00 276 LYS A C 1
ATOM 2206 O O . LYS A 1 276 ? -72.584 -17.266 103.522 1.00 82.00 276 LYS A O 1
ATOM 2211 N N . GLU A 1 277 ? -72.094 -17.636 101.369 1.00 83.00 277 GLU A N 1
ATOM 2212 C CA . GLU A 1 277 ? -73.157 -18.620 101.145 1.00 83.00 277 GLU A CA 1
ATOM 2213 C C . GLU A 1 277 ? -72.905 -19.893 101.969 1.00 83.00 277 GLU A C 1
ATOM 2215 O O . GLU A 1 277 ? -73.822 -20.399 102.614 1.00 83.00 277 GLU A O 1
ATOM 2220 N N . ILE A 1 278 ? -71.649 -20.354 102.026 1.00 81.19 278 ILE A N 1
ATOM 2221 C CA . ILE A 1 278 ? -71.214 -21.465 102.881 1.00 81.19 278 ILE A CA 1
ATOM 2222 C C . ILE A 1 278 ? -71.362 -21.110 104.368 1.00 81.19 278 ILE A C 1
ATOM 2224 O O . ILE A 1 278 ? -71.929 -21.910 105.103 1.00 81.19 278 ILE A O 1
ATOM 2228 N N . GLU A 1 279 ? -70.916 -19.933 104.819 1.00 75.12 279 GLU A N 1
ATOM 2229 C CA . GLU A 1 279 ? -71.089 -19.473 106.210 1.00 75.12 279 GLU A CA 1
ATOM 2230 C C . GLU A 1 279 ? -72.565 -19.404 106.603 1.00 75.12 279 GLU A C 1
ATOM 2232 O O . GLU A 1 279 ? -72.948 -19.928 107.644 1.00 75.12 279 GLU A O 1
ATOM 2237 N N . HIS A 1 280 ? -73.423 -18.856 105.740 1.00 79.25 280 HIS A N 1
ATOM 2238 C CA . HIS A 1 280 ? -74.861 -18.825 105.978 1.00 79.25 280 HIS A CA 1
ATOM 2239 C C . HIS A 1 280 ? -75.446 -20.241 106.054 1.00 79.25 280 HIS A C 1
ATOM 2241 O O . HIS A 1 280 ? -76.267 -20.525 106.926 1.00 79.25 280 HIS A O 1
ATOM 2247 N N . LEU A 1 281 ? -75.032 -21.160 105.174 1.00 77.81 281 LEU A N 1
ATOM 2248 C CA . LEU A 1 281 ? -75.440 -22.567 105.241 1.00 77.81 281 LEU A CA 1
ATOM 2249 C C . LEU A 1 281 ? -74.993 -23.224 106.551 1.00 77.81 281 LEU A C 1
ATOM 2251 O O . LEU A 1 281 ? -75.791 -23.925 107.171 1.00 77.81 281 LEU A O 1
ATOM 2255 N N . ILE A 1 282 ? -73.759 -22.966 106.987 1.00 76.56 282 ILE A N 1
ATOM 2256 C CA . ILE A 1 282 ? -73.206 -23.447 108.254 1.00 76.56 282 ILE A CA 1
ATOM 2257 C C . ILE A 1 282 ? -74.018 -22.894 109.429 1.00 76.56 282 ILE A C 1
ATOM 2259 O O . ILE A 1 282 ? -74.473 -23.685 110.250 1.00 76.56 282 ILE A O 1
ATOM 2263 N N . ASP A 1 283 ? -74.297 -21.593 109.485 1.00 72.69 283 ASP A N 1
ATOM 2264 C CA . ASP A 1 283 ? -75.086 -20.974 110.557 1.00 72.69 283 ASP A CA 1
ATOM 2265 C C . ASP A 1 283 ? -76.540 -21.456 110.568 1.00 72.69 283 ASP A C 1
ATOM 2267 O O . ASP A 1 283 ? -77.117 -21.704 111.629 1.00 72.69 283 ASP A O 1
ATOM 2271 N N . THR A 1 284 ? -77.143 -21.663 109.397 1.00 71.75 284 THR A N 1
ATOM 2272 C CA . THR A 1 284 ? -78.526 -22.149 109.300 1.00 71.75 284 THR A CA 1
ATOM 2273 C C . THR A 1 284 ? -78.619 -23.619 109.720 1.00 71.75 284 THR A C 1
ATOM 2275 O O . THR A 1 284 ? -79.525 -24.004 110.472 1.00 71.75 284 THR A O 1
ATOM 2278 N N . HIS A 1 285 ? -77.675 -24.463 109.288 1.00 67.44 285 HIS A N 1
ATOM 2279 C CA . HIS A 1 285 ? -77.665 -25.879 109.656 1.00 67.44 285 HIS A CA 1
ATOM 2280 C C . HIS A 1 285 ? -77.208 -26.114 111.092 1.00 67.44 285 HIS A C 1
ATOM 2282 O O . HIS A 1 285 ? -77.843 -26.895 111.802 1.00 67.44 285 HIS A O 1
ATOM 2288 N N . LEU A 1 286 ? -76.161 -25.436 111.560 1.00 61.19 286 LEU A N 1
ATOM 2289 C CA . LEU A 1 286 ? -75.718 -25.533 112.949 1.00 61.19 286 LEU A CA 1
ATOM 2290 C C . LEU A 1 286 ? -76.723 -24.870 113.888 1.00 61.19 286 LEU A C 1
ATOM 2292 O O . LEU A 1 286 ? -77.034 -25.455 114.917 1.00 61.19 286 LEU A O 1
ATOM 2296 N N . GLY A 1 287 ? -77.314 -23.730 113.528 1.00 60.31 287 GLY A N 1
ATOM 2297 C CA . GLY A 1 287 ? -78.333 -23.051 114.331 1.00 60.31 287 GLY A CA 1
ATOM 2298 C C . GLY A 1 287 ? -79.616 -23.871 114.492 1.00 60.31 287 GLY A C 1
ATOM 2299 O O . GLY A 1 287 ? -80.130 -24.013 115.606 1.00 60.31 287 GLY A O 1
ATOM 2300 N N . SER A 1 288 ? -80.106 -24.488 113.411 1.00 59.78 288 SER A N 1
ATOM 2301 C CA . SER A 1 288 ? -81.256 -25.404 113.476 1.00 59.78 288 SER A CA 1
ATOM 2302 C C . SER A 1 288 ? -80.934 -26.684 114.254 1.00 59.78 288 SER A C 1
ATOM 2304 O O . SER A 1 288 ? -81.737 -27.116 115.088 1.00 59.78 288 SER A O 1
ATOM 2306 N N . SER A 1 289 ? -79.732 -27.238 114.075 1.00 58.78 289 SER A N 1
ATOM 2307 C CA . SER A 1 289 ? -79.260 -28.410 114.823 1.00 58.78 289 SER A CA 1
ATOM 2308 C C . SER A 1 289 ? -79.087 -28.107 116.316 1.00 58.78 289 SER A C 1
ATOM 2310 O O . SER A 1 289 ? -79.504 -28.902 117.157 1.00 58.78 289 SER A O 1
ATOM 2312 N N . PHE A 1 290 ? -78.564 -26.931 116.672 1.00 57.88 290 PHE A N 1
ATOM 2313 C CA . PHE A 1 290 ? -78.344 -26.491 118.053 1.00 57.88 290 PHE A CA 1
ATOM 2314 C C . PHE A 1 290 ? -79.665 -26.187 118.776 1.00 57.88 290 PHE A C 1
ATOM 2316 O O . PHE A 1 290 ? -79.858 -26.574 119.932 1.00 57.88 290 PHE A O 1
ATOM 2323 N N . GLN A 1 291 ? -80.637 -25.587 118.080 1.00 58.94 291 GLN A N 1
ATOM 2324 C CA . GLN A 1 291 ? -82.011 -25.427 118.574 1.00 58.94 291 GLN A CA 1
ATOM 2325 C C . GLN A 1 291 ? -82.658 -26.784 118.886 1.00 58.94 291 GLN A C 1
ATOM 2327 O O . GLN A 1 291 ? -83.279 -26.938 119.946 1.00 58.94 291 GLN A O 1
ATOM 2332 N N . LEU A 1 292 ? -82.475 -27.779 118.010 1.00 58.69 292 LEU A N 1
ATOM 2333 C CA . LEU A 1 292 ? -82.971 -29.141 118.215 1.00 58.69 292 LEU A CA 1
ATOM 2334 C C . LEU A 1 292 ? -82.288 -29.812 119.419 1.00 58.69 292 LEU A C 1
ATOM 2336 O O . LEU A 1 292 ? -82.965 -30.362 120.291 1.00 58.69 292 LEU A O 1
ATOM 2340 N N . TRP A 1 293 ? -80.962 -29.694 119.520 1.00 55.50 293 TRP A N 1
ATOM 2341 C CA . TRP A 1 293 ? -80.169 -30.286 120.598 1.00 55.50 293 TRP A CA 1
ATOM 2342 C C . TRP A 1 293 ? -80.509 -29.674 121.968 1.00 55.50 293 TRP A C 1
ATOM 2344 O O . TRP A 1 293 ? -80.705 -30.403 122.941 1.00 55.50 293 TRP A O 1
ATOM 2354 N N . SER A 1 294 ? -80.730 -28.353 122.042 1.00 55.31 294 SER A N 1
ATOM 2355 C CA . SER A 1 294 ? -81.160 -27.671 123.277 1.00 55.31 294 SER A CA 1
ATOM 2356 C C . SER A 1 294 ? -82.550 -28.113 123.767 1.00 55.31 294 SER A C 1
ATOM 2358 O O . SER A 1 294 ? -82.839 -28.087 124.970 1.00 55.31 294 SER A O 1
ATOM 2360 N N . LYS A 1 295 ? -83.440 -28.514 122.846 1.00 58.69 295 LYS A N 1
ATOM 2361 C CA . LYS A 1 295 ? -84.779 -29.031 123.172 1.00 58.69 295 LYS A CA 1
ATOM 2362 C C . LYS A 1 295 ? -84.712 -30.475 123.669 1.00 58.69 295 LYS A C 1
ATOM 2364 O O . LYS A 1 295 ? -85.456 -30.823 124.587 1.00 58.69 295 LYS A O 1
ATOM 2369 N N . VAL A 1 296 ? -83.811 -31.291 123.120 1.00 64.31 296 VAL A N 1
ATOM 2370 C CA . VAL A 1 296 ? -83.574 -32.671 123.579 1.00 64.31 296 VAL A CA 1
ATOM 2371 C C . VAL A 1 296 ? -82.917 -32.681 124.963 1.00 64.31 296 VAL A C 1
ATOM 2373 O O . VAL A 1 296 ? -83.421 -33.348 125.865 1.00 64.31 296 VAL A O 1
ATOM 2376 N N . GLN A 1 297 ? -81.885 -31.860 125.179 1.00 54.59 297 GLN A N 1
ATOM 2377 C CA . GLN A 1 297 ? -81.201 -31.720 126.473 1.00 54.59 297 GLN A CA 1
ATOM 2378 C C . GLN A 1 297 ? -82.165 -31.293 127.593 1.00 54.59 297 GLN A C 1
ATOM 2380 O O . GLN A 1 297 ? -82.212 -31.917 128.652 1.00 54.59 297 GLN A O 1
ATOM 2385 N N . ARG A 1 298 ? -83.036 -30.301 127.345 1.00 59.38 298 ARG A N 1
ATOM 2386 C CA . ARG A 1 298 ? -84.044 -29.867 128.333 1.00 59.38 298 ARG A CA 1
ATOM 2387 C C . ARG A 1 298 ? -85.081 -30.941 128.673 1.00 59.38 298 ARG A C 1
ATOM 2389 O O . ARG A 1 298 ? -85.571 -30.964 129.801 1.00 59.38 298 ARG A O 1
ATOM 2396 N N . LYS A 1 299 ? -85.418 -31.832 127.735 1.00 62.12 299 LYS A N 1
ATOM 2397 C CA . LYS A 1 299 ? -86.319 -32.967 128.003 1.00 62.12 299 LYS A CA 1
ATOM 2398 C C . LYS A 1 299 ? -85.617 -34.080 128.785 1.00 62.12 299 LYS A C 1
ATOM 2400 O O . LYS A 1 299 ? -86.204 -34.591 129.734 1.00 62.12 299 LYS A O 1
ATOM 2405 N N . ALA A 1 300 ? -84.365 -34.394 128.451 1.00 61.84 300 ALA A N 1
ATOM 2406 C CA . ALA A 1 300 ? -83.562 -35.382 129.172 1.00 61.84 300 ALA A CA 1
ATOM 2407 C C . ALA A 1 300 ? -83.296 -34.958 130.628 1.00 61.84 300 ALA A C 1
ATOM 2409 O O . ALA A 1 300 ? -83.510 -35.745 131.546 1.00 61.84 300 ALA A O 1
ATOM 2410 N N . ILE A 1 301 ? -82.940 -33.689 130.861 1.00 65.38 301 ILE A N 1
ATOM 2411 C CA . ILE A 1 301 ? -82.697 -33.162 132.213 1.00 65.38 301 ILE A CA 1
ATOM 2412 C C . ILE A 1 301 ? -83.972 -33.219 133.071 1.00 65.38 301 ILE A C 1
ATOM 2414 O O . ILE A 1 301 ? -83.904 -33.622 134.229 1.00 65.38 301 ILE A O 1
ATOM 2418 N N . ARG A 1 302 ? -85.151 -32.899 132.510 1.00 61.81 302 ARG A N 1
ATOM 2419 C CA . ARG A 1 302 ? -86.438 -33.022 133.227 1.00 61.81 302 ARG A CA 1
ATOM 2420 C C . ARG A 1 302 ? -86.792 -34.470 133.568 1.00 61.81 302 ARG A C 1
ATOM 2422 O O . ARG A 1 302 ? -87.313 -34.715 134.652 1.00 61.81 302 ARG A O 1
ATOM 2429 N N . ALA A 1 303 ? -86.498 -35.419 132.679 1.00 64.62 303 ALA A N 1
ATOM 2430 C CA . ALA A 1 303 ? -86.737 -36.840 132.932 1.00 64.62 303 ALA A CA 1
ATOM 2431 C C . ALA A 1 303 ? -85.835 -37.382 134.055 1.00 64.62 303 ALA A C 1
ATOM 2433 O O . ALA A 1 303 ? -86.316 -38.082 134.944 1.00 64.62 303 ALA A O 1
ATOM 2434 N N . VAL A 1 304 ? -84.554 -36.994 134.068 1.00 71.81 304 VAL A N 1
ATOM 2435 C CA . VAL A 1 304 ? -83.610 -37.368 135.136 1.00 71.81 304 VAL A CA 1
ATOM 2436 C C . VAL A 1 304 ? -84.024 -36.761 136.477 1.00 71.81 304 VAL A C 1
ATOM 2438 O O . VAL A 1 304 ? -84.004 -37.454 137.491 1.00 71.81 304 VAL A O 1
ATOM 2441 N N . TRP A 1 305 ? -84.466 -35.500 136.494 1.00 69.12 305 TRP A N 1
ATOM 2442 C CA . TRP A 1 305 ? -84.934 -34.843 137.719 1.00 69.12 305 TRP A CA 1
ATOM 2443 C C . TRP A 1 305 ? -86.198 -35.490 138.298 1.00 69.12 305 TRP A C 1
ATOM 2445 O O . TRP A 1 305 ? -86.286 -35.687 139.508 1.00 69.12 305 TRP A O 1
ATOM 2455 N N . LEU A 1 306 ? -87.152 -35.878 137.444 1.00 67.25 306 LEU A N 1
ATOM 2456 C CA . LEU A 1 306 ? -88.351 -36.613 137.864 1.00 67.25 306 LEU A CA 1
ATOM 2457 C C . LEU A 1 306 ? -88.004 -37.994 138.434 1.00 67.25 306 LEU A C 1
ATOM 2459 O O . LEU A 1 306 ? -88.544 -38.373 139.471 1.00 67.25 306 LEU A O 1
ATOM 2463 N N . ALA A 1 307 ? -87.070 -38.717 137.810 1.00 66.00 307 ALA A N 1
ATOM 2464 C CA . ALA A 1 307 ? -86.603 -40.006 138.316 1.00 66.00 307 ALA A CA 1
ATOM 2465 C C . ALA A 1 307 ? -85.911 -39.872 139.685 1.00 66.00 307 ALA A C 1
ATOM 2467 O O . ALA A 1 307 ? -86.189 -40.650 140.598 1.00 66.00 307 ALA A O 1
ATOM 2468 N N . LEU A 1 308 ? -85.069 -38.848 139.866 1.00 67.75 308 LEU A N 1
ATOM 2469 C CA . LEU A 1 308 ? -84.405 -38.575 141.144 1.00 67.75 308 LEU A CA 1
ATOM 2470 C C . LEU A 1 308 ? -85.407 -38.201 142.242 1.00 67.75 308 LEU A C 1
ATOM 2472 O O . LEU A 1 308 ? -85.294 -38.681 143.369 1.00 67.75 308 LEU A O 1
ATOM 2476 N N . TRP A 1 309 ? -86.415 -37.393 141.910 1.00 69.19 309 TRP A N 1
ATOM 2477 C CA . TRP A 1 309 ? -87.444 -36.984 142.862 1.00 69.19 309 TRP A CA 1
ATOM 2478 C C . TRP A 1 309 ? -88.320 -38.161 143.306 1.00 69.19 309 TRP A C 1
ATOM 2480 O O . TRP A 1 309 ? -88.604 -38.294 144.498 1.00 69.19 309 TRP A O 1
ATOM 2490 N N . ILE A 1 310 ? -88.669 -39.070 142.389 1.00 68.81 310 ILE A N 1
ATOM 2491 C CA . ILE A 1 310 ? -89.380 -40.316 142.715 1.00 68.81 310 ILE A CA 1
ATOM 2492 C C . ILE A 1 310 ? -88.524 -41.194 143.640 1.00 68.81 310 ILE A C 1
ATOM 2494 O O . ILE A 1 310 ? -89.009 -41.618 144.690 1.00 68.81 310 ILE A O 1
ATOM 2498 N N . CYS A 1 311 ? -87.241 -41.402 143.325 1.00 65.44 311 CYS A N 1
ATOM 2499 C CA . CYS A 1 311 ? -86.340 -42.205 144.159 1.00 65.44 311 CYS A CA 1
ATOM 2500 C C . CYS A 1 311 ? -86.197 -41.640 145.582 1.00 65.44 311 CYS A C 1
ATOM 2502 O O . CYS A 1 311 ? -86.373 -42.375 146.556 1.00 65.44 311 CYS A O 1
ATOM 2504 N N . VAL A 1 312 ? -85.960 -40.333 145.726 1.00 67.69 312 VAL A N 1
ATOM 2505 C CA . VAL A 1 312 ? -85.826 -39.685 147.044 1.00 67.69 312 VAL A CA 1
ATOM 2506 C C . VAL A 1 312 ? -87.135 -39.764 147.836 1.00 67.69 312 VAL A C 1
ATOM 2508 O O . VAL A 1 312 ? -87.121 -40.090 149.022 1.00 67.69 312 VAL A O 1
ATOM 2511 N N . SER A 1 313 ? -88.279 -39.567 147.177 1.00 58.28 313 SER A N 1
ATOM 2512 C CA . SER A 1 313 ? -89.595 -39.659 147.823 1.00 58.28 313 SER A CA 1
ATOM 2513 C C . SER A 1 313 ? -89.888 -41.077 148.331 1.00 58.28 313 SER A C 1
ATOM 2515 O O . SER A 1 313 ? -90.388 -41.248 149.443 1.00 58.28 313 SER A O 1
ATOM 2517 N N . THR A 1 314 ? -89.520 -42.110 147.562 1.00 63.81 314 THR A N 1
ATOM 2518 C CA . THR A 1 314 ? -89.678 -43.513 147.988 1.00 63.81 314 THR A CA 1
ATOM 2519 C C . THR A 1 314 ? -88.735 -43.905 149.127 1.00 63.81 314 THR A C 1
ATOM 2521 O O . THR A 1 314 ? -89.146 -44.647 150.021 1.00 63.81 314 THR A O 1
ATOM 2524 N N . ALA A 1 315 ? -87.516 -43.358 149.164 1.00 59.62 315 ALA A N 1
ATOM 2525 C CA . ALA A 1 315 ? -86.574 -43.588 150.257 1.00 59.62 315 ALA A CA 1
ATOM 2526 C C . ALA A 1 315 ? -87.067 -42.970 151.580 1.00 59.62 315 ALA A C 1
ATOM 2528 O O . ALA A 1 315 ? -87.039 -43.631 152.618 1.00 59.62 315 ALA A O 1
ATOM 2529 N N . ILE A 1 316 ? -87.605 -41.745 151.541 1.00 60.91 316 ILE A N 1
ATOM 2530 C CA . ILE A 1 316 ? -88.155 -41.064 152.728 1.00 60.91 316 ILE A CA 1
ATOM 2531 C C . ILE A 1 316 ? -89.388 -41.810 153.273 1.00 60.91 316 ILE A C 1
ATOM 2533 O O . ILE A 1 316 ? -89.509 -42.017 154.482 1.00 60.91 316 ILE A O 1
ATOM 2537 N N . LEU A 1 317 ? -90.270 -42.296 152.394 1.00 58.19 317 LEU A N 1
ATOM 2538 C CA . LEU A 1 317 ? -91.431 -43.111 152.782 1.00 58.19 317 LEU A CA 1
ATOM 2539 C C . LEU A 1 317 ? -91.041 -44.485 153.357 1.00 58.19 317 LEU A C 1
ATOM 2541 O O . LEU A 1 317 ? -91.726 -44.990 154.251 1.00 58.19 317 LEU A O 1
ATOM 2545 N N . GLY A 1 318 ? -89.935 -45.076 152.893 1.00 59.06 318 GLY A N 1
ATOM 2546 C CA . GLY A 1 318 ? -89.378 -46.315 153.443 1.00 59.06 318 GLY A CA 1
ATOM 2547 C C . GLY A 1 318 ? -88.854 -46.148 154.872 1.00 59.06 318 GLY A C 1
ATOM 2548 O O . GLY A 1 318 ? -89.180 -46.951 155.749 1.00 59.06 318 GLY A O 1
ATOM 2549 N N . VAL A 1 319 ? -88.124 -45.060 155.138 1.00 59.97 319 VAL A N 1
ATOM 2550 C CA . VAL A 1 319 ? -87.588 -44.747 156.475 1.00 59.97 319 VAL A CA 1
ATOM 2551 C C . VAL A 1 319 ? -88.716 -44.435 157.470 1.00 59.97 319 VAL A C 1
ATOM 2553 O O . VAL A 1 319 ? -88.702 -44.934 158.597 1.00 59.97 319 VAL A O 1
ATOM 2556 N N . ALA A 1 320 ? -89.760 -43.716 157.042 1.00 54.47 320 ALA A N 1
ATOM 2557 C CA . ALA A 1 320 ? -90.918 -43.408 157.887 1.00 54.47 320 ALA A CA 1
ATOM 2558 C C . ALA A 1 320 ? -91.748 -44.654 158.274 1.00 54.47 320 ALA A C 1
ATOM 2560 O O . ALA A 1 320 ? -92.286 -44.723 159.381 1.00 54.47 320 ALA A O 1
ATOM 2561 N N . LYS A 1 321 ? -91.837 -45.668 157.397 1.00 56.41 321 LYS A N 1
ATOM 2562 C CA . LYS A 1 321 ? -92.512 -46.945 157.709 1.00 56.41 321 LYS A CA 1
ATOM 2563 C C . LYS A 1 321 ? -91.682 -47.856 158.615 1.00 56.41 321 LYS A C 1
ATOM 2565 O O . LYS A 1 321 ? -92.269 -48.606 159.393 1.00 56.41 321 LYS A O 1
ATOM 2570 N N . PHE A 1 322 ? -90.353 -47.783 158.542 1.00 53.59 322 PHE A N 1
ATOM 2571 C CA . PHE A 1 322 ? -89.463 -48.576 159.393 1.00 53.59 322 PHE A CA 1
ATOM 2572 C C . PHE A 1 322 ? -89.448 -48.058 160.842 1.00 53.59 322 PHE A C 1
ATOM 2574 O O . PHE A 1 322 ? -89.563 -48.845 161.778 1.00 53.59 322 PHE A O 1
ATOM 2581 N N . LEU A 1 323 ? -89.452 -46.735 161.035 1.00 54.59 323 LEU A N 1
ATOM 2582 C CA . LEU A 1 323 ? -89.433 -46.113 162.367 1.00 54.59 323 LEU A CA 1
ATOM 2583 C C . LEU A 1 323 ? -90.742 -46.272 163.166 1.00 54.59 323 LEU A C 1
ATOM 2585 O O . LEU A 1 323 ? -90.734 -46.120 164.383 1.00 54.59 323 LEU A O 1
ATOM 2589 N N . LYS A 1 324 ? -91.864 -46.637 162.528 1.00 50.50 324 LYS A N 1
ATOM 2590 C CA . LYS A 1 324 ? -93.157 -46.838 163.215 1.00 50.50 324 LYS A CA 1
ATOM 2591 C C . LYS A 1 324 ? -93.340 -48.249 163.807 1.00 50.50 324 LYS A C 1
ATOM 2593 O O . LYS A 1 324 ? -94.313 -48.476 164.520 1.00 50.50 324 LYS A O 1
ATOM 2598 N N . LYS A 1 325 ? -92.446 -49.208 163.512 1.00 49.62 325 LYS A N 1
ATOM 2599 C CA . LYS A 1 325 ? -92.588 -50.622 163.930 1.00 49.62 325 LYS A CA 1
ATOM 2600 C C . LYS A 1 325 ? -91.669 -51.035 165.089 1.00 49.62 325 LYS A C 1
ATOM 2602 O O . LYS A 1 325 ? -91.896 -52.075 165.699 1.00 49.62 325 LYS A O 1
ATOM 2607 N N . THR A 1 326 ? -90.675 -50.225 165.437 1.00 48.12 326 THR A N 1
ATOM 2608 C CA . THR A 1 326 ? -89.765 -50.475 166.563 1.00 48.12 326 THR A CA 1
ATOM 2609 C C . THR A 1 326 ? -90.071 -49.498 167.690 1.00 48.12 326 THR A C 1
ATOM 2611 O O . THR A 1 326 ? -89.694 -48.332 167.634 1.00 48.12 326 THR A O 1
ATOM 2614 N N . ASN A 1 327 ? -90.789 -49.977 168.704 1.00 49.84 327 ASN A N 1
ATOM 2615 C CA . ASN A 1 327 ? -91.113 -49.230 169.914 1.00 49.84 327 ASN A CA 1
ATOM 2616 C C . ASN A 1 327 ? -89.861 -49.121 170.805 1.00 49.84 327 ASN A C 1
ATOM 2618 O O . ASN A 1 327 ? -89.686 -49.896 171.743 1.00 49.84 327 ASN A O 1
ATOM 2622 N N . VAL A 1 328 ? -88.960 -48.199 170.466 1.00 41.09 328 VAL A N 1
ATOM 2623 C CA . VAL A 1 328 ? -87.822 -47.808 171.306 1.00 41.09 328 VAL A CA 1
ATOM 2624 C C . VAL A 1 328 ? -87.825 -46.288 171.383 1.00 41.09 328 VAL A C 1
ATOM 2626 O O . VAL A 1 328 ? -87.734 -45.598 170.370 1.00 41.09 328 VAL A O 1
ATOM 2629 N N . GLY A 1 329 ? -88.012 -45.779 172.597 1.00 34.88 329 GLY A N 1
ATOM 2630 C CA . GLY A 1 329 ? -88.037 -44.355 172.877 1.00 34.88 329 GLY A CA 1
ATOM 2631 C C . GLY A 1 329 ? -86.690 -43.671 172.644 1.00 34.88 329 GLY A C 1
ATOM 2632 O O . GLY A 1 329 ? -85.632 -44.269 172.809 1.00 34.88 329 GLY A O 1
ATOM 2633 N N . SER A 1 330 ? -86.799 -42.378 172.328 1.00 45.03 330 SER A N 1
ATOM 2634 C CA . SER A 1 330 ? -85.837 -41.314 172.627 1.00 45.03 330 SER A CA 1
ATOM 2635 C C . SER A 1 330 ? -84.400 -41.518 172.134 1.00 45.03 330 SER A C 1
ATOM 2637 O O . SER A 1 330 ? -83.569 -41.950 172.917 1.00 45.03 330 SER A O 1
ATOM 2639 N N . PHE A 1 331 ? -84.107 -41.136 170.878 1.00 40.28 331 PHE A N 1
ATOM 2640 C CA . PHE A 1 331 ? -82.842 -40.490 170.438 1.00 40.28 331 PHE A CA 1
ATOM 2641 C C . PHE A 1 331 ? -82.816 -40.212 168.907 1.00 40.28 331 PHE A C 1
ATOM 2643 O O . PHE A 1 331 ? -81.837 -40.507 168.235 1.00 40.28 331 PHE A O 1
ATOM 2650 N N . VAL A 1 332 ? -83.882 -39.677 168.286 1.00 39.84 332 VAL A N 1
ATOM 2651 C CA . VAL A 1 332 ? -83.869 -39.350 166.828 1.00 39.84 332 VAL A CA 1
ATOM 2652 C C . VAL A 1 332 ? -84.558 -38.011 166.512 1.00 39.84 332 VAL A C 1
ATOM 2654 O O . VAL A 1 332 ? -85.009 -37.771 165.400 1.00 39.84 332 VAL A O 1
ATOM 2657 N N . GLU A 1 333 ? -84.613 -37.086 167.472 1.00 40.00 333 GLU A N 1
ATOM 2658 C CA . GLU A 1 333 ? -85.149 -35.729 167.243 1.00 40.00 333 GLU A CA 1
ATOM 2659 C C . GLU A 1 333 ? -84.079 -34.681 166.884 1.00 40.00 333 GLU A C 1
ATOM 2661 O O . GLU A 1 333 ? -84.412 -33.541 166.590 1.00 40.00 333 GLU A O 1
ATOM 2666 N N . ILE A 1 334 ? -82.791 -35.048 166.820 1.00 44.47 334 ILE A N 1
ATOM 2667 C CA . ILE A 1 334 ? -81.699 -34.074 166.594 1.00 44.47 334 ILE A CA 1
ATOM 2668 C C . ILE A 1 334 ? -81.013 -34.214 165.218 1.00 44.47 334 ILE A C 1
ATOM 2670 O O . ILE A 1 334 ? -80.359 -33.283 164.757 1.00 44.47 334 ILE A O 1
ATOM 2674 N N . ALA A 1 335 ? -81.214 -35.305 164.469 1.00 40.59 335 ALA A N 1
ATOM 2675 C CA . ALA A 1 335 ? -80.481 -35.518 163.210 1.00 40.59 335 ALA A CA 1
ATOM 2676 C C . ALA A 1 335 ? -81.178 -34.996 161.932 1.00 40.59 335 ALA A C 1
ATOM 2678 O O . ALA A 1 335 ? -80.513 -34.812 160.915 1.00 40.59 335 ALA A O 1
ATOM 2679 N N . CYS A 1 336 ? -82.488 -34.714 161.946 1.00 39.75 336 CYS A N 1
ATOM 2680 C CA . CYS A 1 336 ? -83.211 -34.279 160.734 1.00 39.75 336 CYS A CA 1
ATOM 2681 C C . CYS A 1 336 ? -83.350 -32.754 160.570 1.00 39.75 336 CYS A C 1
ATOM 2683 O O . CYS A 1 336 ? -83.742 -32.299 159.498 1.00 39.75 336 CYS A O 1
ATOM 2685 N N . ALA A 1 337 ? -82.960 -31.953 161.567 1.00 41.88 337 ALA A N 1
ATOM 2686 C CA . ALA A 1 337 ? -82.929 -30.490 161.447 1.00 41.88 337 ALA A CA 1
ATOM 2687 C C . ALA A 1 337 ? -81.634 -29.954 160.790 1.00 41.88 337 ALA A C 1
ATOM 2689 O O . ALA A 1 337 ? -81.597 -28.810 160.345 1.00 41.88 337 ALA A O 1
ATOM 2690 N N . GLY A 1 338 ? -80.578 -30.773 160.677 1.00 39.66 338 GLY A N 1
ATOM 2691 C CA . GLY A 1 338 ? -79.249 -30.332 160.225 1.00 39.66 338 GLY A CA 1
ATOM 2692 C C . GLY A 1 338 ? -78.979 -30.369 158.713 1.00 39.66 338 GLY A C 1
ATOM 2693 O O . GLY A 1 338 ? -78.036 -29.731 158.260 1.00 39.66 338 GLY A O 1
ATOM 2694 N N . MET A 1 339 ? -79.780 -31.075 157.905 1.00 39.41 339 MET A N 1
ATOM 2695 C CA . MET A 1 339 ? -79.506 -31.237 156.459 1.00 39.41 339 MET A CA 1
ATOM 2696 C C . MET A 1 339 ? -80.444 -30.457 155.525 1.00 39.41 339 MET A C 1
ATOM 2698 O O . MET A 1 339 ? -80.177 -30.370 154.328 1.00 39.41 339 MET A O 1
ATOM 2702 N N . GLY A 1 340 ? -81.497 -29.822 156.051 1.00 39.12 340 GLY A N 1
ATOM 2703 C CA . GLY A 1 340 ? -82.434 -29.025 155.247 1.00 39.12 340 GLY A CA 1
ATOM 2704 C C . GLY A 1 340 ? -81.878 -27.681 154.756 1.00 39.12 340 GLY A C 1
ATOM 2705 O O . GLY A 1 340 ? -82.391 -27.127 153.789 1.00 39.12 340 GLY A O 1
ATOM 2706 N N . VAL A 1 341 ? -80.815 -27.162 155.381 1.00 44.50 341 VAL A N 1
ATOM 2707 C CA . VAL A 1 341 ? -80.291 -25.811 155.096 1.00 44.50 341 VAL A CA 1
ATOM 2708 C C . VAL A 1 341 ? -79.161 -25.815 154.056 1.00 44.50 341 VAL A C 1
ATOM 2710 O O . VAL A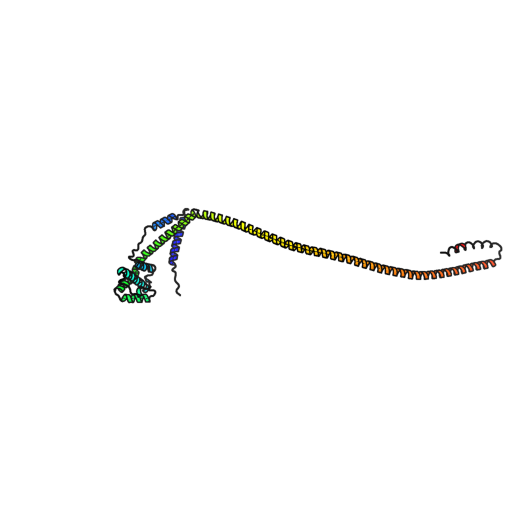 1 341 ? -79.020 -24.857 153.302 1.00 44.50 341 VAL A O 1
ATOM 2713 N N . ILE A 1 342 ? -78.404 -26.908 153.913 1.00 45.62 342 ILE A N 1
ATOM 2714 C CA . ILE A 1 342 ? -77.203 -26.924 153.053 1.00 45.62 342 ILE A CA 1
ATOM 2715 C C . ILE A 1 342 ? -77.541 -27.156 151.565 1.00 45.62 342 ILE A C 1
ATOM 2717 O O . ILE A 1 342 ? -76.820 -26.693 150.685 1.00 45.62 342 ILE A O 1
ATOM 2721 N N . VAL A 1 343 ? -78.677 -27.782 151.241 1.00 44.50 343 VAL A N 1
ATOM 2722 C CA . VAL A 1 343 ? -79.068 -28.032 149.835 1.00 44.50 343 VAL A CA 1
ATOM 2723 C C . VAL A 1 343 ? -79.870 -26.868 149.230 1.00 44.50 343 VAL A C 1
ATOM 2725 O O . VAL A 1 343 ? -79.840 -26.661 148.018 1.00 44.50 343 VAL A O 1
ATOM 2728 N N . GLY A 1 344 ? -80.521 -26.043 150.059 1.00 40.91 344 GLY A N 1
ATOM 2729 C CA . GLY A 1 344 ? -81.304 -24.891 149.595 1.00 40.91 344 GLY A CA 1
ATOM 2730 C C . GLY A 1 344 ? -80.459 -23.753 149.008 1.00 40.91 344 GLY A C 1
ATOM 2731 O O . GLY A 1 344 ? -80.878 -23.117 148.043 1.00 40.91 344 GLY A O 1
ATOM 2732 N N . GLN A 1 345 ? -79.246 -23.523 149.524 1.00 39.53 345 GLN A N 1
ATOM 2733 C CA . GLN A 1 345 ? -78.382 -22.426 149.057 1.00 39.53 345 GLN A CA 1
ATOM 2734 C C . GLN A 1 345 ? -77.530 -22.769 147.823 1.00 39.53 345 GLN A C 1
ATOM 2736 O O . GLN A 1 345 ? -77.149 -21.863 147.087 1.00 39.53 345 GLN A O 1
ATOM 2741 N N . ALA A 1 346 ? -77.296 -24.049 147.515 1.00 39.25 346 ALA A N 1
ATOM 2742 C CA . ALA A 1 346 ? -76.571 -24.442 146.301 1.00 39.25 346 ALA A CA 1
ATOM 2743 C C . ALA A 1 346 ? -77.442 -24.404 145.025 1.00 39.25 346 ALA A C 1
ATOM 2745 O O . ALA A 1 346 ? -76.911 -24.327 143.917 1.00 39.25 346 ALA A O 1
ATOM 2746 N N . LEU A 1 347 ? -78.776 -24.428 145.157 1.00 40.09 347 LEU A N 1
ATOM 2747 C CA . LEU A 1 347 ? -79.692 -24.448 144.009 1.00 40.09 347 LEU A CA 1
ATOM 2748 C C . LEU A 1 347 ? -80.000 -23.065 143.412 1.00 40.09 347 LEU A C 1
ATOM 2750 O O . LEU A 1 347 ? -80.395 -22.996 142.250 1.00 40.09 347 LEU A O 1
ATOM 2754 N N . TYR A 1 348 ? -79.791 -21.968 144.147 1.00 35.31 348 TYR A N 1
ATOM 2755 C CA . TYR A 1 348 ? -80.106 -20.626 143.635 1.00 35.31 348 TYR A CA 1
ATOM 2756 C C . TYR A 1 348 ? -79.001 -20.044 142.730 1.00 35.31 348 TYR A C 1
ATOM 2758 O O . TYR A 1 348 ? -79.285 -19.235 141.851 1.00 35.31 348 TYR A O 1
ATOM 2766 N N . CYS A 1 349 ? -77.753 -20.514 142.848 1.00 33.66 349 CYS A N 1
ATOM 2767 C CA . CYS A 1 349 ? -76.629 -20.020 142.035 1.00 33.66 349 CYS A CA 1
ATOM 2768 C C . CYS A 1 349 ? -76.539 -20.604 140.613 1.00 33.66 349 CYS A C 1
ATOM 2770 O O . CYS A 1 349 ? -75.646 -20.217 139.867 1.00 33.66 349 CYS A O 1
ATOM 2772 N N . ARG A 1 350 ? -77.433 -21.515 140.199 1.00 38.38 350 ARG A N 1
ATOM 2773 C CA . ARG A 1 350 ? -77.359 -22.164 138.871 1.00 38.38 350 ARG A CA 1
ATOM 2774 C C . ARG A 1 350 ? -78.541 -21.875 137.941 1.00 38.38 350 ARG A C 1
ATOM 2776 O O . ARG A 1 350 ? -78.648 -22.503 136.897 1.00 38.38 350 ARG A O 1
ATOM 2783 N N . ILE A 1 351 ? -79.429 -20.956 138.328 1.00 39.09 351 ILE A N 1
ATOM 2784 C CA . ILE A 1 351 ? -80.637 -20.589 137.564 1.00 39.09 351 ILE A CA 1
ATOM 2785 C C . ILE A 1 351 ? -80.475 -19.229 136.833 1.00 39.09 351 ILE A C 1
ATOM 2787 O O . ILE A 1 351 ? -81.350 -18.851 136.061 1.00 39.09 351 ILE A O 1
ATOM 2791 N N . VAL A 1 352 ? -79.348 -18.514 136.999 1.00 39.81 352 VAL A N 1
ATOM 2792 C CA . VAL A 1 352 ? -79.085 -17.192 136.364 1.00 39.81 352 VAL A CA 1
ATOM 2793 C C . VAL A 1 352 ? -77.792 -17.166 135.514 1.00 39.81 352 VAL A C 1
ATOM 2795 O O . VAL A 1 352 ? -77.128 -16.144 135.386 1.00 39.81 352 VAL A O 1
ATOM 2798 N N . GLN A 1 353 ? -77.434 -18.287 134.888 1.00 32.78 353 GLN A N 1
ATOM 2799 C CA . GLN A 1 353 ? -76.538 -18.357 133.720 1.00 32.78 353 GLN A CA 1
ATOM 2800 C C . GLN A 1 353 ? -77.159 -19.315 132.710 1.00 32.78 353 GLN A C 1
ATOM 2802 O O . GLN A 1 353 ? -76.994 -19.065 131.497 1.00 32.78 353 GLN A O 1
#

Secondary structure (DSSP, 8-state):
-------THHHHHHHHHHHHHHHHHHHHHTT-SS--HHHHHHHHHHHHTT-------S-HHHHHHHHHHGGGGGGTTTS-HHHHHHHHHHHHHHHHHHHSTTSSPPPGGGSS---SHHHHHHHHHHHTTSHHHHHHHHHHHHHHHHHHHHHHHHHHHHHHHHHHHHHHHHHHHHHHHHHHHHTSHHHHHHHHHHHHHHHHHHHHHHHHHHHHHHHHHHHHHHHHHHHHHHHHHHHHHHHHHHHHHHHHHHHHHHHHHHHHHHHHHHHHHHHHHHHHHHHHHHHHHHHHHHHHHHHHHHHHHHHHHHHHHHHHHHHHHHHHHHHTT----SS-SSSSSSSTTHHHHHSGGGS--

pLDDT: mean 71.11, std 17.31, range [24.31, 94.56]